Protein AF-A0AAV9R741-F1 (afdb_monomer_lite)

pLDDT: mean 71.36, std 27.24, range [26.02, 98.38]

InterPro domains:
  IPR001039 MHC class I alpha chain, alpha1 alpha2 domains [PR01638] (158-187)
  IPR001039 MHC class I alpha chain, alpha1 alpha2 domains [PR01638] (189-205)
  IPR001039 MHC class I alpha chain, alpha1 alpha2 domains [PR01638] (210-227)
  IPR001039 MHC class I alpha chain, alpha1 alpha2 domains [PR01638] (256-274)
  IPR011161 MHC class I-like antigen recognition-like [PF00129] (103-278)
  IPR011162 MHC classes I/II-like antigen recognition protein [SSF54452] (104-280)
  IPR037055 MHC class I-like antigen recognition-like superfamily [G3DSA:3.30.500.10] (101-280)
  IPR050208 Antigen-presenting and immune regulatory MHC class I-related [PTHR16675] (96-281)

Sequence (286 aa):
MPPELPLPEDDRCYMLTAHQEELKEAGQSALQCLSVLPMWLTLKARYIVDHFLDRSKTHSVILAARLGATLNQAAEPTSLPPGSEYSLPELDSSPPPSDDPVTHSLKYFYTGSSQVPNFPEFVAVGLVDDVQIFYYDSNIQKYEPKQNWMRKNTNEQILEGRSGMCLGNQQNFKADVEMAKKCFNQTGGVHIVQEMRGCEWDEETGEVTGYRQYGYDGEDWLTWDTGTNTWIPAKQQAEITIDIWNNNKAKLVSDKNYLNHLCPVLLKNYVSNGRSSLLRTGIVTS

Structure (mmCIF, N/CA/C/O backbone):
data_AF-A0AAV9R741-F1
#
_entry.id   AF-A0AAV9R741-F1
#
loop_
_atom_site.group_PDB
_atom_site.id
_atom_site.type_symbol
_atom_site.label_atom_id
_atom_site.label_alt_id
_atom_site.label_comp_id
_atom_site.label_asym_id
_atom_site.label_entity_id
_atom_site.label_seq_id
_atom_site.pdbx_PDB_ins_code
_atom_site.Cartn_x
_atom_site.Cartn_y
_atom_site.Cartn_z
_atom_site.occupancy
_atom_site.B_iso_or_equiv
_atom_site.auth_seq_id
_atom_site.auth_comp_id
_atom_site.auth_asym_id
_atom_site.auth_atom_id
_atom_site.pdbx_PDB_model_num
ATOM 1 N N . MET A 1 1 ? 25.030 4.581 -18.501 1.00 26.02 1 MET A N 1
ATOM 2 C CA . MET A 1 1 ? 24.701 4.038 -17.168 1.00 26.02 1 MET A CA 1
ATOM 3 C C . MET A 1 1 ? 23.286 4.487 -16.871 1.00 26.02 1 MET A C 1
ATOM 5 O O . MET A 1 1 ? 23.072 5.693 -16.950 1.00 26.02 1 MET A O 1
ATOM 9 N N . PRO A 1 2 ? 22.312 3.586 -16.660 1.00 32.50 2 PRO A N 1
ATOM 10 C CA . PRO A 1 2 ? 21.022 4.034 -16.155 1.00 32.50 2 PRO A CA 1
ATOM 11 C C . PRO A 1 2 ? 21.268 4.729 -14.806 1.00 32.50 2 PRO A C 1
ATOM 13 O O . PRO A 1 2 ? 22.142 4.268 -14.064 1.00 32.50 2 PRO A O 1
ATOM 16 N N . PRO A 1 3 ? 20.593 5.853 -14.517 1.00 30.16 3 PRO A N 1
ATOM 17 C CA . PRO A 1 3 ? 20.714 6.494 -13.216 1.00 30.16 3 PRO A CA 1
ATOM 18 C C . PRO A 1 3 ? 20.390 5.452 -12.145 1.00 30.16 3 PRO A C 1
ATOM 20 O O . PRO A 1 3 ? 19.414 4.710 -12.291 1.00 30.16 3 PRO A O 1
ATOM 23 N N . GLU A 1 4 ? 21.237 5.358 -11.116 1.00 34.06 4 GLU A N 1
ATOM 24 C CA . GLU A 1 4 ? 20.911 4.607 -9.907 1.00 34.06 4 GLU A CA 1
ATOM 25 C C . GLU A 1 4 ? 19.500 5.013 -9.501 1.00 34.06 4 GLU A C 1
ATOM 27 O O . GLU A 1 4 ? 19.220 6.196 -9.306 1.00 34.06 4 GLU A O 1
ATOM 32 N N . LEU A 1 5 ? 18.593 4.037 -9.479 1.00 42.53 5 LEU A N 1
ATOM 33 C CA . LEU A 1 5 ? 17.256 4.233 -8.953 1.00 42.53 5 LEU A CA 1
ATOM 34 C C . LEU A 1 5 ? 17.434 4.820 -7.554 1.00 42.53 5 LEU A C 1
ATOM 36 O O . LEU A 1 5 ? 17.990 4.112 -6.705 1.00 42.53 5 LEU A O 1
ATOM 40 N N . PRO A 1 6 ? 17.009 6.070 -7.292 1.00 31.34 6 PRO A N 1
ATOM 41 C CA . PRO A 1 6 ? 16.967 6.530 -5.925 1.00 31.34 6 PRO A CA 1
ATOM 42 C C . PRO A 1 6 ? 16.105 5.509 -5.187 1.00 31.34 6 PRO A C 1
ATOM 44 O O . PRO A 1 6 ? 14.973 5.214 -5.587 1.00 31.34 6 PRO A O 1
ATOM 47 N N . LEU A 1 7 ? 16.681 4.896 -4.148 1.00 36.16 7 LEU A N 1
ATOM 48 C CA . LEU A 1 7 ? 15.885 4.284 -3.094 1.00 36.16 7 LEU A CA 1
ATOM 49 C C . LEU A 1 7 ? 14.738 5.259 -2.818 1.00 36.16 7 LEU A C 1
ATOM 51 O O . LEU A 1 7 ? 15.041 6.447 -2.698 1.00 36.16 7 LEU A O 1
ATOM 55 N N . PRO A 1 8 ? 13.466 4.827 -2.763 1.00 38.25 8 PRO A N 1
ATOM 56 C CA . PRO A 1 8 ? 12.414 5.701 -2.278 1.00 38.25 8 PRO A CA 1
ATOM 57 C C . PRO A 1 8 ? 12.887 6.276 -0.942 1.00 38.25 8 PRO A C 1
ATOM 59 O O . PRO A 1 8 ? 12.954 5.571 0.062 1.00 38.25 8 PRO A O 1
ATOM 62 N N . GLU A 1 9 ? 13.309 7.539 -0.943 1.00 32.84 9 GLU A N 1
ATOM 63 C CA . GLU A 1 9 ? 13.744 8.227 0.272 1.00 32.84 9 GLU A CA 1
ATOM 64 C C . GLU A 1 9 ? 12.552 8.483 1.204 1.00 32.84 9 GLU A C 1
ATOM 66 O O . GLU A 1 9 ? 12.738 8.909 2.339 1.00 32.84 9 GLU A O 1
ATOM 71 N N . ASP A 1 10 ? 11.345 8.140 0.750 1.00 35.69 10 ASP A N 1
ATOM 72 C CA . ASP A 1 10 ? 10.061 8.417 1.384 1.00 35.69 10 ASP A CA 1
ATOM 73 C C . ASP A 1 10 ? 9.728 7.517 2.587 1.00 35.69 10 ASP A C 1
ATOM 75 O O . ASP A 1 10 ? 8.893 7.881 3.409 1.00 35.69 10 ASP A O 1
ATOM 79 N N . ASP A 1 11 ? 10.429 6.395 2.778 1.00 35.09 11 ASP A N 1
ATOM 80 C CA . ASP A 1 11 ? 10.233 5.546 3.967 1.00 35.09 11 ASP A CA 1
ATOM 81 C C . ASP A 1 11 ? 11.305 5.786 5.048 1.00 35.09 11 ASP A C 1
ATOM 83 O O . ASP A 1 11 ? 11.133 5.389 6.204 1.00 35.09 11 ASP A O 1
ATOM 87 N N . ARG A 1 12 ? 12.399 6.506 4.731 1.00 32.44 12 ARG A N 1
ATOM 88 C CA . ARG A 1 12 ? 13.394 6.921 5.743 1.00 32.44 12 ARG A CA 1
ATOM 89 C C . ARG A 1 12 ? 12.859 7.994 6.695 1.00 32.44 12 ARG A C 1
ATOM 91 O O . ARG A 1 12 ? 13.478 8.232 7.729 1.00 32.44 12 ARG A O 1
ATOM 98 N N . CYS A 1 13 ? 11.703 8.589 6.402 1.00 29.61 13 CYS A N 1
ATOM 99 C CA . CYS A 1 13 ? 11.099 9.623 7.240 1.00 29.61 13 CYS A CA 1
ATOM 1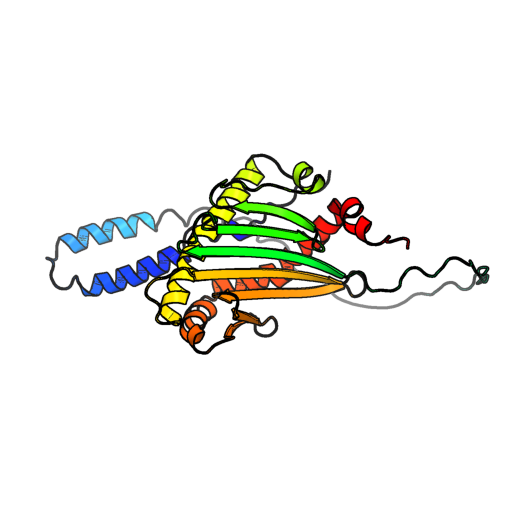00 C C . CYS A 1 13 ? 10.018 9.154 8.228 1.00 29.61 13 CYS A C 1
ATOM 102 O O . CYS A 1 13 ? 9.549 9.994 8.990 1.00 29.61 13 CYS A O 1
ATOM 104 N N . TYR A 1 14 ? 9.651 7.866 8.312 1.00 34.88 14 TYR A N 1
ATOM 105 C CA . TYR A 1 14 ? 8.557 7.445 9.217 1.00 34.88 14 TYR A CA 1
ATOM 106 C C . TYR A 1 14 ? 8.896 6.365 10.244 1.00 34.88 14 TYR A C 1
ATOM 108 O O . TYR A 1 14 ? 8.022 5.882 10.959 1.00 34.88 14 TYR A O 1
ATOM 116 N N . MET A 1 15 ? 10.180 6.084 10.435 1.00 30.34 15 MET A N 1
ATOM 117 C CA . MET A 1 15 ? 10.658 5.360 11.609 1.00 30.34 15 MET A CA 1
ATOM 118 C C . MET A 1 15 ? 11.057 6.383 12.677 1.00 30.34 15 MET A C 1
ATOM 120 O O . MET A 1 15 ? 12.239 6.688 12.765 1.00 30.34 15 MET A O 1
ATOM 124 N N . LEU A 1 16 ? 10.092 6.967 13.415 1.00 28.66 16 LEU A N 1
ATOM 125 C CA . LEU A 1 16 ? 10.208 7.332 14.851 1.00 28.66 16 LEU A CA 1
ATOM 126 C C . LEU A 1 16 ? 9.250 8.413 15.386 1.00 28.66 16 LEU A C 1
ATOM 128 O O . LEU A 1 16 ? 9.174 8.499 16.598 1.00 28.66 16 LEU A O 1
ATOM 132 N N . THR A 1 17 ? 8.496 9.215 14.627 1.00 35.81 17 THR A N 1
ATOM 133 C CA . THR A 1 17 ? 7.818 10.381 15.259 1.00 35.81 17 THR A CA 1
ATOM 134 C C . THR A 1 17 ? 6.321 10.247 15.528 1.00 35.81 17 THR A C 1
ATOM 136 O O . THR A 1 17 ? 5.922 10.595 16.628 1.00 35.81 17 THR A O 1
ATOM 139 N N . ALA A 1 18 ? 5.489 9.680 14.649 1.00 32.69 18 ALA A N 1
ATOM 140 C CA . ALA A 1 18 ? 4.036 9.668 14.905 1.00 32.69 18 ALA A CA 1
ATOM 141 C C . ALA A 1 18 ? 3.634 8.729 16.065 1.00 32.69 18 ALA A C 1
ATOM 143 O O . ALA A 1 18 ? 2.904 9.127 16.967 1.00 32.69 18 ALA A O 1
ATOM 144 N N . HIS A 1 19 ? 4.209 7.523 16.123 1.00 35.41 19 HIS A N 1
ATOM 145 C CA . HIS A 1 19 ? 3.942 6.591 17.226 1.00 35.41 19 HIS A CA 1
ATOM 146 C C . HIS A 1 19 ? 4.687 6.969 18.525 1.00 35.41 19 HIS A C 1
ATOM 148 O O . HIS A 1 19 ? 4.273 6.585 19.615 1.00 35.41 19 HIS A O 1
ATOM 154 N N . GLN A 1 20 ? 5.770 7.762 18.448 1.00 30.61 20 GLN A N 1
ATOM 155 C CA . GLN A 1 20 ? 6.409 8.336 19.645 1.00 30.61 20 GLN A CA 1
ATOM 156 C C . GLN A 1 20 ? 5.738 9.630 20.129 1.00 30.61 20 GLN A C 1
ATOM 158 O O . GLN A 1 20 ? 5.840 9.941 21.315 1.00 30.61 20 GLN A O 1
ATOM 163 N N . GLU A 1 21 ? 5.058 10.383 19.262 1.00 34.59 21 GLU A N 1
ATOM 164 C CA . GLU A 1 21 ? 4.269 11.558 19.646 1.00 34.59 21 GLU A CA 1
ATOM 165 C C . GLU A 1 21 ? 2.982 11.150 20.369 1.00 34.59 21 GLU A C 1
ATOM 167 O O . GLU A 1 21 ? 2.684 11.722 21.415 1.00 34.59 21 GLU A O 1
ATOM 172 N N . GLU A 1 22 ? 2.328 10.065 19.951 1.00 36.22 22 GLU A N 1
ATOM 173 C CA . GLU A 1 22 ? 1.219 9.458 20.706 1.00 36.22 22 GLU A CA 1
ATOM 174 C C . GLU A 1 22 ? 1.676 8.915 22.076 1.00 36.22 22 GLU A C 1
ATOM 176 O O . GLU A 1 22 ? 0.958 9.025 23.070 1.00 36.22 22 GLU A O 1
ATOM 181 N N . LEU A 1 23 ? 2.916 8.417 22.188 1.00 35.31 23 LEU A N 1
ATOM 182 C CA . LEU A 1 23 ? 3.519 8.063 23.482 1.00 35.31 23 LEU A CA 1
ATOM 183 C C . LEU A 1 23 ? 3.923 9.297 24.319 1.00 35.31 23 LEU A C 1
ATOM 185 O O . LEU A 1 23 ? 3.953 9.212 25.548 1.00 35.31 23 LEU A O 1
ATOM 189 N N . LYS A 1 24 ? 4.198 10.456 23.699 1.00 33.62 24 LYS A N 1
ATOM 190 C CA . LYS A 1 24 ? 4.410 11.744 24.392 1.00 33.62 24 LYS A CA 1
ATOM 191 C C . LYS A 1 24 ? 3.106 12.333 24.922 1.00 33.62 24 LYS A C 1
ATOM 193 O O . LYS A 1 24 ? 3.114 12.855 26.035 1.00 33.62 24 LYS A O 1
ATOM 198 N N . GLU A 1 25 ? 2.008 12.224 24.180 1.00 37.72 25 GLU A N 1
ATOM 199 C CA . GLU A 1 25 ? 0.674 12.618 24.653 1.00 37.72 25 GLU A CA 1
ATOM 200 C C . GLU A 1 25 ? 0.176 11.664 25.749 1.00 37.72 25 GLU A C 1
ATOM 202 O O . GLU A 1 25 ? -0.284 12.118 26.798 1.00 37.72 25 GLU A O 1
ATOM 207 N N . ALA A 1 26 ? 0.425 10.355 25.613 1.00 32.53 26 ALA A N 1
ATOM 208 C CA . ALA A 1 26 ? 0.233 9.395 26.704 1.00 32.53 26 ALA A CA 1
ATOM 209 C C . ALA A 1 26 ? 1.123 9.714 27.930 1.00 32.53 26 ALA A C 1
ATOM 211 O O . ALA A 1 26 ? 0.712 9.524 29.078 1.00 32.53 26 ALA A O 1
ATOM 212 N N . GLY A 1 27 ? 2.319 10.274 27.712 1.00 33.41 27 GLY A N 1
ATOM 213 C CA . GLY A 1 27 ? 3.194 10.824 28.752 1.00 33.41 27 GLY A CA 1
ATOM 214 C C . GLY A 1 27 ? 2.681 12.125 29.391 1.00 33.41 27 GLY A C 1
ATOM 215 O O . GLY A 1 27 ? 2.920 12.359 30.576 1.00 33.41 27 GLY A O 1
ATOM 216 N N . GLN A 1 28 ? 1.928 12.955 28.665 1.00 37.50 28 GLN A N 1
ATOM 217 C CA . GLN A 1 28 ? 1.254 14.141 29.212 1.00 37.50 28 GLN A CA 1
ATOM 218 C C . GLN A 1 28 ? 0.044 13.764 30.071 1.00 37.50 28 GLN A C 1
ATOM 220 O O . GLN A 1 28 ? -0.175 14.388 31.112 1.00 37.50 28 GLN A O 1
ATOM 225 N N . SER A 1 29 ? -0.664 12.686 29.729 1.00 32.31 29 SER A N 1
ATOM 226 C CA . SER A 1 29 ? -1.651 12.071 30.624 1.00 32.31 29 SER A CA 1
ATOM 227 C C . SER A 1 29 ? -1.000 11.458 31.875 1.00 32.31 29 SER A C 1
ATOM 229 O O . SER A 1 29 ? -1.567 11.551 32.961 1.00 32.31 29 SER A O 1
ATOM 231 N N . ALA A 1 30 ? 0.230 10.934 31.785 1.00 32.69 30 ALA A N 1
ATOM 232 C CA . ALA A 1 30 ? 0.996 10.505 32.962 1.00 32.69 30 ALA A CA 1
ATOM 233 C C . ALA A 1 30 ? 1.478 11.683 33.843 1.00 32.69 30 ALA A C 1
ATOM 235 O O . ALA A 1 30 ? 1.643 11.519 35.055 1.00 32.69 30 ALA A O 1
ATOM 236 N N . LEU A 1 31 ? 1.638 12.894 33.286 1.00 35.72 31 LEU A N 1
ATOM 237 C CA . LEU A 1 31 ? 1.951 14.108 34.057 1.00 35.72 31 LEU A CA 1
ATOM 238 C C . LEU A 1 31 ? 0.785 14.591 34.933 1.00 35.72 31 LEU A C 1
ATOM 240 O O . LEU A 1 31 ? 1.028 15.230 35.957 1.00 35.72 31 LEU A O 1
ATOM 244 N N . GLN A 1 32 ? -0.463 14.249 34.602 1.00 36.22 32 GLN A N 1
ATOM 245 C CA . GLN A 1 32 ? -1.609 14.514 35.483 1.00 36.22 32 GLN A CA 1
ATOM 246 C C . GLN A 1 32 ? -1.626 13.624 36.740 1.00 36.22 32 GLN A C 1
ATOM 248 O O . GLN A 1 32 ? -2.323 13.950 37.700 1.00 36.22 32 GLN A O 1
ATOM 253 N N . CYS A 1 33 ? -0.795 12.575 36.802 1.00 33.62 33 CYS A N 1
ATOM 254 C CA . CYS A 1 33 ? -0.598 11.747 37.997 1.00 33.62 33 CYS A CA 1
ATOM 255 C C . CYS A 1 33 ? 0.605 12.163 38.869 1.00 33.62 33 CYS A C 1
ATOM 257 O O . CYS A 1 33 ? 0.844 11.547 39.907 1.00 33.62 33 CYS A O 1
ATOM 259 N N . LEU A 1 34 ? 1.355 13.213 38.508 1.00 35.75 34 LEU A N 1
ATOM 260 C CA . LEU A 1 34 ? 2.527 13.681 39.269 1.00 35.75 34 LEU A CA 1
ATOM 261 C C . LEU A 1 34 ? 2.224 14.777 40.306 1.00 35.75 34 LEU A C 1
ATOM 263 O O . LEU A 1 34 ? 3.147 15.346 40.887 1.00 35.75 34 LEU A O 1
ATOM 267 N N . SER A 1 35 ? 0.955 15.028 40.630 1.00 36.47 35 SER A N 1
ATOM 268 C CA . SER A 1 35 ? 0.543 15.983 41.673 1.00 36.47 35 SER A CA 1
ATOM 269 C C . SER A 1 35 ? 0.874 15.547 43.114 1.00 36.47 35 SER A C 1
ATOM 271 O O . SER A 1 35 ? 0.413 16.181 44.062 1.00 36.47 35 SER A O 1
ATOM 273 N N . VAL A 1 36 ? 1.681 14.493 43.307 1.00 42.97 36 VAL A N 1
ATOM 274 C CA . VAL A 1 36 ? 1.901 13.867 44.624 1.00 42.97 36 VAL A CA 1
ATOM 275 C C . VAL A 1 36 ? 3.367 13.549 44.971 1.00 42.97 36 VAL A C 1
ATOM 277 O O . VAL A 1 36 ? 3.608 12.899 45.986 1.00 42.97 36 VAL A O 1
ATOM 280 N N . LEU A 1 37 ? 4.369 14.007 44.201 1.00 34.22 37 LEU A N 1
ATOM 281 C CA . LEU A 1 37 ? 5.792 13.752 44.514 1.00 34.22 37 LEU A CA 1
ATOM 282 C C . LEU A 1 37 ? 6.592 15.013 44.927 1.00 34.22 37 LEU A C 1
ATOM 284 O O . LEU A 1 37 ? 6.325 16.102 44.420 1.00 34.22 37 LEU A O 1
ATOM 288 N N . PRO A 1 38 ? 7.600 14.897 45.827 1.00 42.72 38 PRO A N 1
ATOM 289 C CA . PRO A 1 38 ? 8.324 16.048 46.384 1.00 42.72 38 PRO A CA 1
ATOM 290 C C . PRO A 1 38 ? 9.243 16.785 45.384 1.00 42.72 38 PRO A C 1
ATOM 292 O O . PRO A 1 38 ? 9.952 16.168 44.589 1.00 42.72 38 PRO A O 1
ATOM 295 N N . MET A 1 39 ? 9.319 18.116 45.534 1.00 39.69 39 MET A N 1
ATOM 296 C CA . MET A 1 39 ? 9.938 19.145 44.661 1.00 39.69 39 MET A CA 1
ATOM 297 C C . MET A 1 39 ? 11.392 18.935 44.173 1.00 39.69 39 MET A C 1
ATOM 299 O O . MET A 1 39 ? 11.860 19.672 43.304 1.00 39.69 39 MET A O 1
ATOM 303 N N . TRP A 1 40 ? 12.137 17.971 44.713 1.00 34.78 40 TRP A N 1
ATOM 304 C CA . TRP A 1 40 ? 13.553 17.763 44.381 1.00 34.78 40 TRP A CA 1
ATOM 305 C C . TRP A 1 40 ? 13.775 16.737 43.256 1.00 34.78 40 TRP A C 1
ATOM 307 O O . TRP A 1 40 ? 14.794 16.806 42.569 1.00 34.78 40 TRP A O 1
ATOM 317 N N . LEU A 1 41 ? 12.808 15.849 42.981 1.00 35.47 41 LEU A N 1
ATOM 318 C CA . LEU A 1 41 ? 12.861 14.942 41.821 1.00 35.47 41 LEU A CA 1
ATOM 319 C C . LEU A 1 41 ? 12.545 15.657 40.492 1.00 35.47 41 LEU A C 1
ATOM 321 O O . LEU A 1 41 ? 13.091 15.298 39.450 1.00 35.47 41 LEU A O 1
ATOM 325 N N . THR A 1 42 ? 11.757 16.733 40.526 1.00 42.47 42 THR A N 1
ATOM 326 C CA . THR A 1 42 ? 11.392 17.548 39.352 1.00 42.47 42 THR A CA 1
ATOM 327 C C . THR A 1 42 ? 12.562 18.332 38.746 1.00 42.47 42 THR A C 1
ATOM 329 O O . THR A 1 42 ? 12.568 18.606 37.547 1.00 42.47 42 THR A O 1
ATOM 332 N N . LEU A 1 43 ? 13.590 18.660 39.535 1.00 39.47 43 LEU A N 1
ATOM 333 C CA . LEU A 1 43 ? 14.758 19.418 39.061 1.00 39.47 43 LEU A CA 1
ATOM 334 C C . LEU A 1 43 ? 15.762 18.552 38.285 1.00 39.47 43 LEU A C 1
ATOM 336 O O . LEU A 1 43 ? 16.387 19.034 37.343 1.00 39.47 43 LEU A O 1
ATOM 340 N N . LYS A 1 44 ? 15.874 17.260 38.619 1.00 38.47 44 LYS A N 1
ATOM 341 C CA . LYS A 1 44 ? 16.782 16.330 37.927 1.00 38.47 44 LYS A CA 1
ATOM 342 C C . LYS A 1 44 ? 16.255 15.905 36.551 1.00 38.47 44 LYS A C 1
ATOM 344 O O . LYS A 1 44 ? 17.048 15.680 35.644 1.00 38.47 44 LYS A O 1
ATOM 349 N N . ALA A 1 45 ? 14.932 15.857 36.384 1.00 35.94 45 ALA A N 1
ATOM 350 C CA . ALA A 1 45 ? 14.291 15.549 35.106 1.00 35.94 45 ALA A CA 1
ATOM 351 C C . ALA A 1 45 ? 14.392 16.709 34.093 1.00 35.94 45 ALA A C 1
ATOM 353 O O . ALA A 1 45 ? 14.616 16.462 32.912 1.00 35.94 45 ALA A O 1
ATOM 354 N N . ARG A 1 46 ? 14.308 17.972 34.544 1.00 41.06 46 ARG A N 1
ATOM 355 C CA . ARG A 1 46 ? 14.458 19.155 33.670 1.00 41.06 46 ARG A CA 1
ATOM 356 C C . ARG A 1 46 ? 15.860 19.293 33.068 1.00 41.06 46 ARG A C 1
ATOM 358 O O . ARG A 1 46 ? 15.985 19.544 31.877 1.00 41.06 46 ARG A O 1
ATOM 365 N N . TYR A 1 47 ? 16.906 19.043 33.857 1.00 35.75 47 TYR A N 1
ATOM 366 C CA . TYR A 1 47 ? 18.298 19.181 33.407 1.00 35.75 47 TYR A CA 1
ATOM 367 C C . TYR A 1 47 ? 18.682 18.218 32.263 1.00 35.75 47 TYR A C 1
ATOM 369 O O . TYR A 1 47 ? 19.514 18.551 31.423 1.00 35.75 47 TYR A O 1
ATOM 377 N N . ILE A 1 48 ? 18.064 17.033 32.201 1.00 37.69 48 ILE A N 1
ATOM 378 C CA . ILE A 1 48 ? 18.360 16.017 31.175 1.00 37.69 48 ILE A CA 1
ATOM 379 C C . ILE A 1 48 ? 17.677 16.348 29.836 1.00 37.69 48 ILE A C 1
ATOM 381 O O . ILE A 1 48 ? 18.238 16.067 28.779 1.00 37.69 48 ILE A O 1
ATOM 385 N N . VA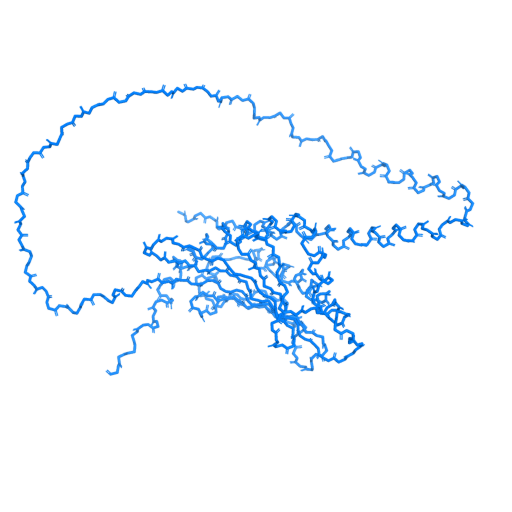L A 1 49 ? 16.499 16.980 29.871 1.00 40.91 49 VAL A N 1
ATOM 386 C CA . VAL A 1 49 ? 15.739 17.356 28.666 1.00 40.91 49 VAL A CA 1
ATOM 387 C C . VAL A 1 49 ? 16.379 18.552 27.952 1.00 40.91 49 VAL A C 1
ATOM 389 O O . VAL A 1 49 ? 16.510 18.531 26.728 1.00 40.91 49 VAL A O 1
ATOM 392 N N . ASP A 1 50 ? 16.860 19.548 28.701 1.00 39.25 50 ASP A N 1
ATOM 393 C CA . ASP A 1 50 ? 17.457 20.758 28.119 1.00 39.25 50 ASP A CA 1
ATOM 394 C C . ASP A 1 50 ? 18.819 20.487 27.451 1.00 39.25 50 ASP A C 1
ATOM 396 O O . ASP A 1 50 ? 19.144 21.088 26.428 1.00 39.25 50 ASP A O 1
ATOM 400 N N . HIS A 1 51 ? 19.602 19.523 27.954 1.00 32.88 51 HIS A N 1
ATOM 401 C CA . HIS A 1 51 ? 20.936 19.233 27.411 1.00 32.88 51 HIS A CA 1
ATOM 402 C C . HIS A 1 51 ? 20.910 18.468 26.068 1.00 32.88 51 HIS A C 1
ATOM 404 O O . HIS A 1 51 ? 21.909 18.458 25.343 1.00 32.88 51 HIS A O 1
ATOM 410 N N . PHE A 1 52 ? 19.777 17.852 25.707 1.00 30.73 52 PHE A N 1
ATOM 411 C CA . PHE A 1 52 ? 19.615 17.102 24.454 1.00 30.73 52 PHE A CA 1
ATOM 412 C C . PHE A 1 52 ? 19.161 17.977 23.269 1.00 30.73 52 PHE A C 1
ATOM 414 O O . PHE A 1 52 ? 19.372 17.600 22.118 1.00 30.73 52 PHE A O 1
ATOM 421 N N . LEU A 1 53 ? 18.583 19.157 23.526 1.00 35.84 53 LEU A N 1
ATOM 422 C CA . LEU A 1 53 ? 18.010 20.035 22.493 1.00 35.84 53 LEU A CA 1
ATOM 423 C C . LEU A 1 53 ? 19.016 21.011 21.848 1.00 35.84 53 LEU A C 1
ATOM 425 O O . LEU A 1 53 ? 18.727 21.561 20.788 1.00 35.84 53 LEU A O 1
ATOM 429 N N . ASP A 1 54 ? 20.205 21.194 22.431 1.00 36.69 54 ASP A N 1
ATOM 430 C CA . ASP A 1 54 ? 21.196 22.191 21.979 1.00 36.69 54 ASP A CA 1
ATOM 431 C C . ASP A 1 54 ? 22.185 21.663 20.910 1.00 36.69 54 ASP A C 1
ATOM 433 O O . ASP A 1 54 ? 22.861 22.425 20.224 1.00 36.69 54 ASP A O 1
ATOM 437 N N . ARG A 1 55 ? 22.259 20.341 20.687 1.00 34.72 55 ARG A N 1
ATOM 438 C CA . ARG A 1 55 ? 23.238 19.740 19.753 1.00 34.72 55 ARG A CA 1
ATOM 439 C C . ARG A 1 55 ? 22.797 19.620 18.286 1.00 34.72 55 ARG A C 1
ATOM 441 O O . ARG A 1 55 ? 23.605 19.166 17.481 1.00 34.72 55 ARG A O 1
ATOM 448 N N . SER A 1 56 ? 21.574 20.014 17.903 1.00 37.16 56 SER A N 1
ATOM 449 C CA . SER A 1 56 ? 21.068 19.802 16.526 1.00 37.16 56 SER A CA 1
ATOM 450 C C . SER A 1 56 ? 21.046 21.035 15.606 1.00 37.16 56 SER A C 1
ATOM 452 O O . SER A 1 56 ? 20.641 20.907 14.453 1.00 37.16 56 SER A O 1
ATOM 454 N N . LYS A 1 57 ? 21.483 22.224 16.054 1.00 41.19 57 LYS A N 1
ATOM 455 C CA . LYS A 1 57 ? 21.269 23.486 15.303 1.00 41.19 57 LYS A CA 1
ATOM 456 C C . LYS A 1 57 ? 22.496 24.170 14.690 1.00 41.19 57 LYS A C 1
ATOM 458 O O . LYS A 1 57 ? 22.364 25.260 14.140 1.00 41.19 57 LYS A O 1
ATOM 463 N N . THR A 1 58 ? 23.663 23.543 14.665 1.00 38.09 58 THR A N 1
ATOM 464 C CA . THR A 1 58 ? 24.859 24.129 14.034 1.00 38.09 58 THR A CA 1
ATOM 465 C C . THR A 1 58 ? 25.475 23.150 13.046 1.00 38.09 58 THR A C 1
ATOM 467 O O . THR A 1 58 ? 26.285 22.323 13.441 1.00 38.09 58 THR A O 1
ATOM 470 N N . HIS A 1 59 ? 25.034 23.223 11.782 1.00 31.05 59 HIS A N 1
ATOM 471 C CA . HIS A 1 59 ? 25.815 23.100 10.532 1.00 31.05 59 HIS A CA 1
ATOM 472 C C . HIS A 1 59 ? 24.859 22.920 9.337 1.00 31.05 59 HIS A C 1
ATOM 474 O O . HIS A 1 59 ? 24.509 21.798 8.989 1.00 31.05 59 HIS A O 1
ATOM 480 N N . SER A 1 60 ? 24.428 24.031 8.726 1.00 35.00 60 SER A N 1
ATOM 481 C CA . SER A 1 60 ? 24.163 24.192 7.274 1.00 35.00 60 SER A CA 1
ATOM 482 C C . SER A 1 60 ? 23.274 25.410 7.021 1.00 35.00 60 SER A C 1
ATOM 484 O O . SER A 1 60 ? 22.149 25.315 6.548 1.00 35.00 60 SER A O 1
ATOM 486 N N . VAL A 1 61 ? 23.799 26.589 7.344 1.00 34.69 61 VAL A N 1
ATOM 487 C CA . VAL A 1 61 ? 23.319 27.860 6.796 1.00 34.69 61 VAL A CA 1
ATOM 488 C C . VAL A 1 61 ? 24.574 28.643 6.442 1.00 34.69 61 VAL A C 1
ATOM 490 O O . VAL A 1 61 ? 25.113 29.319 7.301 1.00 34.69 61 VAL A O 1
ATOM 493 N N . ILE A 1 62 ? 25.106 28.404 5.240 1.00 35.31 62 ILE A N 1
ATOM 494 C CA . ILE A 1 62 ? 26.004 29.229 4.401 1.00 35.31 62 ILE A CA 1
ATOM 495 C C . ILE A 1 62 ? 26.358 28.305 3.224 1.00 35.31 62 ILE A C 1
ATOM 497 O O . ILE A 1 62 ? 27.327 27.567 3.322 1.00 35.31 62 ILE A O 1
ATOM 501 N N . LEU A 1 63 ? 25.512 28.255 2.183 1.00 29.84 63 LEU A N 1
ATOM 502 C CA . LEU A 1 63 ? 25.883 28.122 0.756 1.00 29.84 63 LEU A CA 1
ATOM 503 C C . LEU A 1 63 ? 24.626 27.967 -0.137 1.00 29.84 63 LEU A C 1
ATOM 505 O O . LEU A 1 63 ? 24.389 26.902 -0.683 1.00 29.84 63 LEU A O 1
ATOM 509 N N . ALA A 1 64 ? 23.800 29.007 -0.285 1.00 29.83 64 ALA A N 1
ATOM 510 C CA . ALA A 1 64 ? 22.901 29.166 -1.448 1.00 29.83 64 ALA A CA 1
ATOM 511 C C . ALA A 1 64 ? 22.191 30.528 -1.391 1.00 29.83 64 ALA A C 1
ATOM 513 O O . ALA A 1 64 ? 20.972 30.632 -1.326 1.00 29.83 64 ALA A O 1
ATOM 514 N N . ALA A 1 65 ? 22.974 31.601 -1.387 1.00 33.06 65 ALA A N 1
ATOM 515 C CA . ALA A 1 65 ? 22.479 32.935 -1.694 1.00 33.06 65 ALA A CA 1
ATOM 516 C C . ALA A 1 65 ? 23.407 33.526 -2.752 1.00 33.06 65 ALA A C 1
ATOM 518 O O . ALA A 1 65 ? 24.403 34.159 -2.408 1.00 33.06 65 ALA A O 1
ATOM 519 N N . ARG A 1 66 ? 23.126 33.243 -4.030 1.00 30.19 66 ARG A N 1
ATOM 520 C CA . ARG A 1 66 ? 23.543 34.047 -5.191 1.00 30.19 66 ARG A CA 1
ATOM 521 C C . ARG A 1 66 ? 22.915 33.496 -6.475 1.00 30.19 66 ARG A C 1
ATOM 523 O O . ARG A 1 66 ? 23.084 32.323 -6.776 1.00 30.19 66 ARG A O 1
ATOM 530 N N . LEU A 1 67 ? 22.304 34.424 -7.219 1.00 27.42 67 LEU A N 1
ATOM 531 C CA . LEU A 1 67 ? 21.816 34.370 -8.607 1.00 27.42 67 LEU A CA 1
ATOM 532 C C . LEU A 1 67 ? 20.349 33.960 -8.808 1.00 27.42 67 LEU A C 1
ATOM 534 O O . LEU A 1 67 ? 20.023 32.840 -9.179 1.00 27.42 67 LEU A O 1
ATOM 538 N N . GLY A 1 68 ? 19.476 34.956 -8.649 1.00 27.58 68 GLY A N 1
ATOM 539 C CA . GLY A 1 68 ? 18.162 35.033 -9.279 1.00 27.58 68 GLY A CA 1
ATOM 540 C C . GLY A 1 68 ? 17.905 36.469 -9.755 1.00 27.58 68 GLY A C 1
ATOM 541 O O . GLY A 1 68 ? 18.380 37.405 -9.111 1.00 27.58 68 GLY A O 1
ATOM 542 N N . ALA A 1 69 ? 17.123 36.589 -10.836 1.00 29.02 69 ALA A N 1
ATOM 543 C CA . ALA A 1 69 ? 16.673 37.793 -11.562 1.00 29.02 69 ALA A CA 1
ATOM 544 C C . ALA A 1 69 ? 17.633 38.268 -12.677 1.00 29.02 69 ALA A C 1
ATOM 546 O O . ALA A 1 69 ? 18.830 38.393 -12.456 1.00 29.02 69 ALA A O 1
ATOM 547 N N . THR A 1 70 ? 17.208 38.550 -13.911 1.00 29.83 70 THR A N 1
ATOM 548 C CA . THR A 1 70 ? 15.880 38.645 -14.556 1.00 29.83 70 THR A CA 1
ATOM 549 C C . THR A 1 70 ? 16.137 38.745 -16.068 1.00 29.83 70 THR A C 1
ATOM 551 O O . THR A 1 70 ? 17.210 39.204 -16.449 1.00 29.83 70 THR A O 1
ATOM 554 N N . LEU A 1 71 ? 15.163 38.411 -16.922 1.00 27.58 71 LEU A N 1
ATOM 555 C CA . LEU A 1 71 ? 14.655 39.304 -17.981 1.00 27.58 71 LEU A CA 1
ATOM 556 C C . LEU A 1 71 ? 13.567 38.604 -18.804 1.00 27.58 71 LEU A C 1
ATOM 558 O O . LEU A 1 71 ? 13.671 37.434 -19.154 1.00 27.58 71 LEU A O 1
ATOM 562 N N . ASN A 1 72 ? 12.517 39.366 -19.085 1.00 28.16 72 ASN A N 1
ATOM 563 C CA . ASN A 1 72 ? 11.346 39.004 -19.865 1.00 28.16 72 ASN A CA 1
ATOM 564 C C . ASN A 1 72 ? 11.205 40.094 -20.939 1.00 28.16 72 ASN A C 1
ATOM 566 O O . ASN A 1 72 ? 11.266 41.265 -20.564 1.00 28.16 72 ASN A O 1
ATOM 570 N N . GLN A 1 73 ? 11.026 39.722 -22.213 1.00 29.98 73 GLN A N 1
ATOM 571 C CA . GLN A 1 73 ? 10.025 40.262 -23.159 1.00 29.98 73 GLN A CA 1
ATOM 572 C C . GLN A 1 73 ? 10.417 40.148 -24.647 1.00 29.98 73 GLN A C 1
ATOM 574 O O . GLN A 1 73 ? 11.553 40.400 -25.035 1.00 29.98 73 GLN A O 1
ATOM 579 N N . ALA A 1 74 ? 9.344 39.924 -25.419 1.00 26.77 74 ALA A N 1
ATOM 580 C CA . ALA A 1 74 ? 9.045 40.363 -26.788 1.00 26.77 74 ALA A CA 1
ATOM 581 C C . ALA A 1 74 ? 9.356 39.424 -27.977 1.00 26.77 74 ALA A C 1
ATOM 583 O O . ALA A 1 74 ? 10.493 39.257 -28.403 1.00 26.77 74 ALA A O 1
ATOM 584 N N . ALA A 1 75 ? 8.251 38.855 -28.489 1.00 27.19 75 ALA A N 1
ATOM 585 C CA . ALA A 1 75 ? 7.790 38.698 -29.884 1.00 27.19 75 ALA A CA 1
ATOM 586 C C . ALA A 1 75 ? 8.630 39.392 -30.994 1.00 27.19 75 ALA A C 1
ATOM 588 O O . ALA A 1 75 ? 9.210 40.442 -30.751 1.00 27.19 75 ALA A O 1
ATOM 589 N N . GLU A 1 76 ? 8.700 38.951 -32.258 1.00 29.50 76 GLU A N 1
ATOM 590 C CA . GLU A 1 76 ? 7.698 38.327 -33.150 1.00 29.50 76 GLU A CA 1
ATOM 591 C C . GLU A 1 76 ? 8.414 37.767 -34.440 1.00 29.50 76 GLU A C 1
ATOM 593 O O . GLU A 1 76 ? 9.628 37.574 -34.387 1.00 29.50 76 GLU A O 1
ATOM 598 N N . PRO A 1 77 ? 7.755 37.411 -35.572 1.00 40.66 77 PRO A N 1
ATOM 599 C CA . PRO A 1 77 ? 7.842 36.096 -36.219 1.00 40.66 77 PRO A CA 1
ATOM 600 C C . PRO A 1 77 ? 8.700 36.053 -37.503 1.00 40.66 77 PRO A C 1
ATOM 602 O O . PRO A 1 77 ? 9.001 37.078 -38.111 1.00 40.66 77 PRO A O 1
ATOM 605 N N . THR A 1 78 ? 9.038 34.858 -38.008 1.00 32.81 78 THR A N 1
ATOM 606 C CA . THR A 1 78 ? 9.499 34.721 -39.406 1.00 32.81 78 THR A CA 1
ATOM 607 C C . THR A 1 78 ? 9.231 33.336 -40.011 1.00 32.81 78 THR A C 1
ATOM 609 O O . THR A 1 78 ? 9.819 32.336 -39.622 1.00 32.81 78 THR A O 1
ATOM 612 N N . SER A 1 79 ? 8.322 33.351 -40.993 1.00 34.66 79 SER A N 1
ATOM 613 C CA . SER A 1 79 ? 8.270 32.581 -42.250 1.00 34.66 79 SER A CA 1
ATOM 614 C C . SER A 1 79 ? 8.471 31.055 -42.257 1.00 34.66 79 SER A C 1
ATOM 616 O O . SER A 1 79 ? 9.576 30.542 -42.106 1.00 34.66 79 SER A O 1
ATOM 618 N N . LEU A 1 80 ? 7.391 30.367 -42.642 1.00 36.66 80 LEU A N 1
ATOM 619 C CA . LEU A 1 80 ? 7.364 29.019 -43.221 1.00 36.66 80 LEU A CA 1
ATOM 620 C C . LEU A 1 80 ? 8.018 28.981 -44.620 1.00 36.66 80 LEU A C 1
ATOM 622 O O . LEU A 1 80 ? 7.804 29.914 -45.400 1.00 36.66 80 LEU A O 1
ATOM 626 N N . PRO A 1 81 ? 8.708 27.891 -45.002 1.00 38.97 81 PRO A N 1
ATOM 627 C CA . PRO A 1 81 ? 8.988 27.589 -46.402 1.00 38.97 81 PRO A CA 1
ATOM 628 C C . PRO A 1 81 ? 7.830 26.792 -47.047 1.00 38.97 81 PRO A C 1
ATOM 630 O O . PRO A 1 81 ? 7.155 26.024 -46.357 1.00 38.97 81 PRO A O 1
ATOM 633 N N . PRO A 1 82 ? 7.583 26.940 -48.363 1.00 40.91 82 PRO A N 1
ATOM 634 C CA . PRO A 1 82 ? 6.518 26.227 -49.056 1.00 40.91 82 PRO A CA 1
ATOM 635 C C . PRO A 1 82 ? 6.994 24.898 -49.667 1.00 40.91 82 PRO A C 1
ATOM 637 O O . PRO A 1 82 ? 8.072 24.825 -50.245 1.00 40.91 82 PRO A O 1
ATOM 640 N N . GLY A 1 83 ? 6.102 23.904 -49.627 1.00 37.25 83 GLY A N 1
ATOM 641 C CA . GLY A 1 83 ? 5.898 22.913 -50.689 1.00 37.25 83 GLY A CA 1
ATOM 642 C C . GLY A 1 83 ? 6.909 21.772 -50.831 1.00 37.25 83 GLY A C 1
ATOM 643 O O . GLY A 1 83 ? 7.935 21.923 -51.485 1.00 37.25 83 GLY A O 1
ATOM 644 N N . SER A 1 84 ? 6.508 20.574 -50.402 1.00 33.31 84 SER A N 1
ATOM 645 C CA . SER A 1 84 ? 6.834 19.338 -51.125 1.00 33.31 84 SER A CA 1
ATOM 646 C C . SER A 1 84 ? 5.738 18.286 -50.908 1.00 33.31 84 SER A C 1
ATOM 648 O O . SER A 1 84 ? 5.490 17.871 -49.780 1.00 33.31 84 SER A O 1
ATOM 650 N N . GLU A 1 85 ? 5.066 17.952 -52.011 1.00 35.91 85 GLU A N 1
ATOM 651 C CA . GLU A 1 85 ? 4.258 16.764 -52.333 1.00 35.91 85 GLU A CA 1
ATOM 652 C C . GLU A 1 85 ? 3.930 15.754 -51.218 1.00 35.91 85 GLU A C 1
ATOM 654 O O . GLU A 1 85 ? 4.762 14.954 -50.796 1.00 35.91 85 GLU A O 1
ATOM 659 N N . TYR A 1 86 ? 2.644 15.689 -50.862 1.00 32.84 86 TYR A N 1
ATOM 660 C CA . TYR A 1 86 ? 2.051 14.496 -50.262 1.00 32.84 86 TYR A CA 1
ATOM 661 C C . TYR A 1 86 ? 1.866 13.429 -51.347 1.00 32.84 86 TYR A C 1
ATOM 663 O O . TYR A 1 86 ? 1.003 13.560 -52.215 1.00 32.84 86 TYR A O 1
ATOM 671 N N . SER A 1 87 ? 2.658 12.362 -51.282 1.00 44.03 87 SER A N 1
ATOM 672 C CA . SER A 1 87 ? 2.335 11.092 -51.939 1.00 44.03 87 SER A CA 1
ATOM 673 C C . SER A 1 87 ? 1.443 10.271 -51.003 1.00 44.03 87 SER A C 1
ATOM 675 O O . SER A 1 87 ? 1.759 10.127 -49.823 1.00 44.03 87 SER A O 1
ATOM 677 N N . LEU A 1 88 ? 0.319 9.764 -51.511 1.00 38.53 88 LEU A N 1
ATOM 678 C CA . LEU A 1 88 ? -0.572 8.851 -50.784 1.00 38.53 88 LEU A CA 1
ATOM 679 C C . LEU A 1 88 ? 0.151 7.511 -50.540 1.00 38.53 88 LEU A C 1
ATOM 681 O O . LEU A 1 88 ? 0.662 6.954 -51.513 1.00 38.53 88 LEU A O 1
ATOM 685 N N . PRO A 1 89 ? 0.197 6.963 -49.309 1.00 41.22 89 PRO A N 1
ATOM 686 C CA . PRO A 1 89 ? 0.712 5.618 -49.098 1.00 41.22 89 PRO A CA 1
ATOM 687 C C . PRO A 1 89 ? -0.309 4.573 -49.561 1.00 41.22 89 PRO A C 1
ATOM 689 O O . PRO A 1 89 ? -1.518 4.734 -49.380 1.00 41.22 89 PRO A O 1
ATOM 692 N N . GLU A 1 90 ? 0.199 3.498 -50.160 1.00 49.91 90 GLU A N 1
ATOM 693 C CA . GLU A 1 90 ? -0.556 2.290 -50.486 1.00 49.91 90 GLU A CA 1
ATOM 694 C C . GLU A 1 90 ? -1.189 1.685 -49.222 1.00 49.91 90 GLU A C 1
ATOM 696 O O . GLU A 1 90 ? -0.605 1.703 -48.138 1.00 49.91 90 GLU A O 1
ATOM 701 N N . LEU A 1 91 ? -2.409 1.165 -49.374 1.00 42.56 91 LEU A N 1
ATOM 702 C CA . LEU A 1 91 ? -3.203 0.552 -48.312 1.00 42.56 91 LEU A CA 1
ATOM 703 C C . LEU A 1 91 ? -2.542 -0.765 -47.866 1.00 42.56 91 LEU A C 1
ATOM 705 O O . LEU A 1 91 ? -2.733 -1.801 -48.503 1.00 42.56 91 LEU A O 1
ATOM 709 N N . ASP A 1 92 ? -1.757 -0.720 -46.791 1.00 50.84 92 ASP A N 1
ATOM 710 C CA . ASP A 1 92 ? -1.251 -1.915 -46.116 1.00 50.84 92 ASP A CA 1
ATOM 711 C C . ASP A 1 92 ? -2.427 -2.683 -45.490 1.00 50.84 92 ASP A C 1
ATOM 713 O O . ASP A 1 92 ? -3.193 -2.145 -44.692 1.00 50.84 92 ASP A O 1
ATOM 717 N N . SER A 1 93 ? -2.589 -3.947 -45.878 1.00 47.16 93 SER A N 1
ATOM 718 C CA . SER A 1 93 ? -3.631 -4.863 -45.400 1.00 47.16 93 SER A CA 1
ATOM 719 C C . SER A 1 93 ? -3.326 -5.478 -44.026 1.00 47.16 93 SER A C 1
ATOM 721 O O . SER A 1 93 ? -3.902 -6.506 -43.664 1.00 47.16 93 SER A O 1
ATOM 723 N N . SER A 1 94 ? -2.411 -4.882 -43.265 1.00 49.44 94 SER A N 1
ATOM 724 C CA . SER A 1 94 ? -2.199 -5.208 -41.857 1.00 49.44 94 SER A CA 1
ATOM 725 C C . SER A 1 94 ? -3.442 -4.819 -41.041 1.00 49.44 94 SER A C 1
ATOM 727 O O . SER A 1 94 ? -3.981 -3.729 -41.244 1.00 49.44 94 SER A O 1
ATOM 729 N N . PRO A 1 95 ? -3.929 -5.668 -40.113 1.00 49.16 95 PRO A N 1
ATOM 730 C CA . PRO A 1 95 ? -4.938 -5.228 -39.157 1.00 49.16 95 PRO A CA 1
ATOM 731 C C . PRO A 1 95 ? -4.391 -4.008 -38.396 1.00 49.16 95 PRO A C 1
ATOM 733 O O . PRO A 1 95 ? -3.202 -4.012 -38.053 1.00 49.16 95 PRO A O 1
ATOM 736 N N . PRO A 1 96 ? -5.205 -2.961 -38.164 1.00 48.50 96 PRO A N 1
ATOM 737 C CA . PRO A 1 96 ? -4.742 -1.786 -37.442 1.00 48.50 96 PRO A CA 1
ATOM 738 C C . PRO A 1 96 ? -4.199 -2.221 -36.074 1.00 48.50 96 PRO A C 1
ATOM 740 O O . PRO A 1 96 ? -4.739 -3.169 -35.486 1.00 48.50 96 PRO A O 1
ATOM 743 N N . PRO A 1 97 ? -3.123 -1.584 -35.572 1.00 53.34 97 PRO A N 1
ATOM 744 C CA . PRO A 1 97 ? -2.736 -1.769 -34.181 1.00 53.34 97 PRO A CA 1
ATOM 745 C C . PRO A 1 97 ? -3.982 -1.549 -33.318 1.00 53.34 97 PRO A C 1
ATOM 747 O O . PRO A 1 97 ? -4.789 -0.670 -33.609 1.00 53.34 97 PRO A O 1
ATOM 750 N N . SER A 1 98 ? -4.194 -2.408 -32.324 1.00 52.72 98 SER A N 1
ATOM 751 C CA . SER A 1 98 ? -5.298 -2.252 -31.383 1.00 52.72 98 SER A CA 1
ATOM 752 C C . SER A 1 98 ? -5.178 -0.875 -30.725 1.00 52.72 98 SER A C 1
ATOM 754 O O . SER A 1 98 ? -4.300 -0.690 -29.885 1.00 52.72 98 SER A O 1
ATOM 756 N N . ASP A 1 99 ? -6.031 0.068 -31.127 1.00 52.28 99 ASP A N 1
ATOM 757 C CA . ASP A 1 99 ? -6.140 1.437 -30.594 1.00 52.28 99 ASP A CA 1
ATOM 758 C C . ASP A 1 99 ? -6.762 1.464 -29.180 1.00 52.28 99 ASP A C 1
ATOM 760 O O . ASP A 1 99 ? -7.380 2.449 -28.781 1.00 52.28 99 ASP A O 1
ATOM 764 N N . ASP A 1 100 ? -6.637 0.381 -28.407 1.00 58.34 100 ASP A N 1
ATOM 765 C CA . ASP A 1 100 ? -7.015 0.432 -27.000 1.00 58.34 100 ASP A CA 1
ATOM 766 C C . ASP A 1 100 ? -5.925 1.221 -26.254 1.00 58.34 100 ASP A C 1
ATOM 768 O O . ASP A 1 100 ? -4.745 0.853 -26.350 1.00 58.34 100 ASP A O 1
ATOM 772 N N . PRO A 1 101 ? -6.281 2.294 -25.521 1.00 62.66 101 PRO A N 1
ATOM 773 C CA . PRO A 1 101 ? -5.315 3.067 -24.755 1.00 62.66 101 PRO A CA 1
ATOM 774 C C . PRO A 1 101 ? -4.548 2.140 -23.811 1.00 62.66 101 PRO A C 1
ATOM 776 O O . PRO A 1 101 ? -5.126 1.363 -23.043 1.00 62.66 101 PRO A O 1
ATOM 779 N N . VAL A 1 102 ? -3.217 2.191 -23.897 1.00 84.88 102 VAL A N 1
ATOM 780 C CA . VAL A 1 102 ? -2.343 1.378 -23.053 1.00 84.88 102 VAL A CA 1
ATOM 781 C C . VAL A 1 102 ? -2.278 2.036 -21.680 1.00 84.88 102 VAL A C 1
ATOM 783 O O . VAL A 1 102 ? -1.504 2.964 -21.448 1.00 84.88 102 VAL A O 1
ATOM 786 N N . THR A 1 103 ? -3.109 1.551 -20.763 1.00 92.56 103 THR A N 1
ATOM 787 C CA . THR A 1 103 ? -3.069 1.950 -19.354 1.00 92.56 103 THR A CA 1
ATOM 788 C C . THR A 1 103 ? -2.224 0.968 -18.561 1.00 92.56 103 THR A C 1
ATOM 790 O O . THR A 1 103 ? -2.453 -0.242 -18.586 1.00 92.56 103 THR A O 1
ATOM 793 N N . HIS A 1 104 ? -1.269 1.506 -17.810 1.00 95.31 104 HIS A N 1
ATOM 794 C CA . HIS A 1 104 ? -0.436 0.752 -16.887 1.00 95.31 104 HIS A CA 1
ATOM 795 C C . HIS A 1 104 ? -0.851 1.000 -15.439 1.00 95.31 104 HIS A C 1
ATOM 797 O O . HIS A 1 104 ? -1.310 2.087 -15.089 1.00 95.31 104 HIS A O 1
ATOM 803 N N . SER A 1 105 ? -0.641 0.016 -14.565 1.00 97.19 105 SER A N 1
ATOM 804 C CA . SER A 1 105 ? -0.967 0.136 -13.138 1.00 97.19 105 SER A CA 1
ATOM 805 C C . SER A 1 105 ? 0.153 -0.362 -12.231 1.00 97.19 105 SER A C 1
ATOM 807 O O . SER A 1 105 ? 0.809 -1.362 -12.515 1.00 97.19 105 SER A O 1
ATOM 809 N N . LEU A 1 106 ? 0.363 0.329 -11.107 1.00 98.06 106 LEU A N 1
ATOM 810 C CA . LEU A 1 106 ? 1.211 -0.105 -9.996 1.00 98.06 106 LEU A CA 1
ATOM 811 C C . LEU A 1 106 ? 0.337 -0.263 -8.758 1.00 98.06 106 LEU A C 1
ATOM 813 O O . LEU A 1 106 ? -0.176 0.732 -8.255 1.00 98.06 106 LEU A O 1
ATOM 817 N N . LYS A 1 107 ? 0.222 -1.489 -8.241 1.00 98.19 107 LYS A N 1
ATOM 818 C CA . LYS A 1 107 ? -0.580 -1.816 -7.052 1.00 98.19 107 LYS A CA 1
ATOM 819 C C . LYS A 1 107 ? 0.300 -2.416 -5.970 1.00 98.19 107 LYS A C 1
ATOM 821 O O . LYS A 1 107 ? 0.990 -3.408 -6.205 1.00 98.19 107 LYS A O 1
ATOM 826 N N . TYR A 1 108 ? 0.229 -1.865 -4.770 1.00 97.50 108 TYR A N 1
ATOM 827 C CA . TYR A 1 108 ? 0.767 -2.474 -3.564 1.00 97.50 108 TYR A CA 1
ATOM 828 C C . TYR A 1 108 ? -0.376 -2.909 -2.659 1.00 97.50 108 TYR A C 1
ATOM 830 O O . TYR A 1 108 ? -1.264 -2.119 -2.344 1.00 97.50 108 TYR A O 1
ATOM 838 N N . PHE A 1 109 ? -0.318 -4.168 -2.244 1.00 97.75 109 PHE A N 1
ATOM 839 C CA . PHE A 1 109 ? -1.230 -4.775 -1.294 1.00 97.75 109 PHE A CA 1
ATOM 840 C C . PHE A 1 109 ? -0.483 -5.059 -0.009 1.00 97.75 109 PHE A C 1
ATOM 842 O O . PHE A 1 109 ? 0.533 -5.757 -0.017 1.00 97.75 109 PHE A O 1
ATOM 849 N N . TYR A 1 110 ? -1.018 -4.556 1.090 1.00 97.19 110 TYR A N 1
ATOM 850 C CA . TYR A 1 110 ? -0.552 -4.866 2.427 1.00 97.19 110 TYR A CA 1
ATOM 851 C C . TYR A 1 110 ? -1.685 -5.533 3.185 1.00 97.19 110 TYR A C 1
ATOM 853 O O . TYR A 1 110 ? -2.851 -5.179 3.034 1.00 97.19 110 TYR A O 1
ATOM 861 N N . THR A 1 111 ? -1.367 -6.552 3.965 1.00 97.00 111 THR A N 1
ATOM 862 C CA . THR A 1 111 ? -2.349 -7.270 4.772 1.00 97.00 111 THR A CA 1
ATOM 863 C C . THR A 1 111 ? -1.747 -7.501 6.137 1.00 97.00 111 THR A C 1
ATOM 865 O O . THR A 1 111 ? -0.738 -8.188 6.250 1.00 97.00 111 THR A O 1
ATOM 868 N N . GLY A 1 112 ? -2.365 -6.909 7.152 1.00 95.00 112 GLY A N 1
ATOM 869 C CA . GLY A 1 112 ? -2.097 -7.163 8.557 1.00 95.00 112 GLY A CA 1
ATOM 870 C C . GLY A 1 112 ? -3.203 -8.020 9.139 1.00 95.00 112 GLY A C 1
ATOM 871 O O . GLY A 1 112 ? -4.380 -7.757 8.901 1.00 95.00 112 GLY A O 1
ATOM 872 N N . SER A 1 113 ? -2.846 -9.037 9.910 1.00 92.31 113 SER A N 1
ATOM 873 C CA . SER A 1 113 ? -3.825 -9.912 10.542 1.00 92.31 113 SER A CA 1
ATOM 874 C C . SER A 1 113 ? -3.497 -10.154 12.008 1.00 92.31 113 SER A C 1
ATOM 876 O O . SER A 1 113 ? -2.331 -10.231 12.396 1.00 92.31 113 SER A O 1
ATOM 878 N N . SER A 1 114 ? -4.528 -10.289 12.845 1.00 86.69 114 SER A N 1
ATOM 879 C CA . SER A 1 114 ? -4.351 -10.737 14.225 1.00 86.69 114 SER A CA 1
ATOM 880 C C . SER A 1 114 ? -4.745 -12.199 14.368 1.00 86.69 114 SER A C 1
ATOM 882 O O . SER A 1 114 ? -5.920 -12.527 14.224 1.00 86.69 114 SER A O 1
ATOM 884 N N . GLN A 1 115 ? -3.792 -13.047 14.765 1.00 74.88 115 GLN A N 1
ATOM 885 C CA . GLN A 1 115 ? -4.053 -14.409 15.253 1.00 74.88 115 GLN A CA 1
ATOM 886 C C . GLN A 1 115 ? -4.678 -15.366 14.216 1.00 74.88 115 GLN A C 1
ATOM 888 O O . GLN A 1 115 ? -5.357 -16.317 14.600 1.00 74.88 115 GLN A O 1
ATOM 893 N N . VAL A 1 116 ? -4.443 -15.161 12.913 1.00 80.19 116 VAL A N 1
ATOM 894 C CA . VAL A 1 116 ? -4.846 -16.130 11.879 1.00 80.19 116 VAL A CA 1
ATOM 895 C C . VAL A 1 116 ? -3.923 -17.360 11.957 1.00 80.19 116 VAL A C 1
ATOM 897 O O . VAL A 1 116 ? -2.713 -17.223 11.761 1.00 80.19 116 VAL A O 1
ATOM 900 N N . PRO A 1 117 ? -4.435 -18.579 12.215 1.00 81.19 117 PRO A N 1
ATOM 901 C CA . PRO A 1 117 ? -3.593 -19.772 12.256 1.00 81.19 117 PRO A CA 1
ATOM 902 C C . PRO A 1 117 ? -2.925 -20.041 10.902 1.00 81.19 117 PRO A C 1
ATOM 904 O O . PRO A 1 117 ? -3.590 -20.032 9.869 1.00 81.19 117 PRO A O 1
ATOM 907 N N . ASN A 1 118 ? -1.625 -20.350 10.912 1.00 86.31 118 ASN A N 1
ATOM 908 C CA . ASN A 1 118 ? -0.832 -20.693 9.720 1.00 86.31 118 ASN A CA 1
ATOM 909 C C . ASN A 1 118 ? -0.779 -19.610 8.623 1.00 86.31 118 ASN A C 1
ATOM 911 O O . ASN A 1 118 ? -0.428 -19.919 7.484 1.00 86.31 118 ASN A O 1
ATOM 915 N N . PHE A 1 119 ? -1.093 -18.356 8.947 1.00 88.56 119 PHE A N 1
ATOM 916 C CA . PHE A 1 119 ? -0.962 -17.223 8.035 1.00 88.56 119 PHE A CA 1
ATOM 917 C C . PHE A 1 119 ? -0.012 -16.178 8.643 1.00 88.56 119 PHE A C 1
ATOM 919 O O . PHE A 1 119 ? -0.023 -16.001 9.863 1.00 88.56 119 PHE A O 1
ATOM 926 N N . PRO A 1 120 ? 0.836 -15.506 7.843 1.00 93.00 120 PRO A N 1
ATOM 927 C CA . PRO A 1 120 ? 1.719 -14.464 8.358 1.00 93.00 120 PRO A CA 1
ATOM 928 C C . PRO A 1 120 ? 0.934 -13.314 9.010 1.00 93.00 120 PRO A C 1
ATOM 930 O O . PRO A 1 120 ? -0.109 -12.894 8.511 1.00 93.00 120 PRO A O 1
ATOM 933 N N . GLU A 1 121 ? 1.464 -12.741 10.090 1.00 94.12 121 GLU A N 1
ATOM 934 C CA . GLU A 1 121 ? 0.892 -11.533 10.705 1.00 94.12 121 GLU A CA 1
ATOM 935 C C . GLU A 1 121 ? 0.882 -10.350 9.732 1.00 94.12 121 GLU A C 1
ATOM 937 O O . GLU A 1 121 ? 0.007 -9.489 9.817 1.00 94.12 121 GLU A O 1
ATOM 942 N N . PHE A 1 122 ? 1.842 -10.315 8.803 1.00 96.00 122 PHE A N 1
ATOM 943 C CA . PHE A 1 122 ? 1.919 -9.295 7.771 1.00 96.00 122 PHE A CA 1
ATOM 944 C C . PHE A 1 122 ? 2.393 -9.858 6.434 1.00 96.00 122 PHE A C 1
ATOM 946 O O . PHE A 1 122 ? 3.337 -10.649 6.382 1.00 96.00 122 PHE A O 1
ATOM 953 N N . VAL A 1 123 ? 1.762 -9.407 5.353 1.00 97.56 123 VAL A N 1
ATOM 954 C CA . VAL A 1 123 ? 2.121 -9.723 3.967 1.00 97.56 123 VAL A CA 1
ATOM 955 C C . VAL A 1 123 ? 2.142 -8.433 3.152 1.00 97.56 123 VAL A C 1
ATOM 957 O O . VAL A 1 123 ? 1.235 -7.612 3.275 1.00 97.56 123 VAL A O 1
ATOM 960 N N . ALA A 1 124 ? 3.151 -8.275 2.294 1.00 97.69 124 ALA A N 1
ATOM 961 C CA . ALA A 1 124 ? 3.222 -7.206 1.306 1.00 97.69 124 ALA A CA 1
ATOM 962 C C . ALA A 1 124 ? 3.467 -7.772 -0.098 1.00 97.69 124 ALA A C 1
ATOM 964 O O . ALA A 1 124 ? 4.381 -8.572 -0.320 1.00 97.69 124 ALA A O 1
ATOM 965 N N . VAL A 1 125 ? 2.666 -7.328 -1.063 1.00 98.38 125 VAL A N 1
ATOM 966 C CA . VAL A 1 125 ? 2.732 -7.749 -2.466 1.00 98.38 125 VAL A CA 1
ATOM 967 C C . VAL A 1 125 ? 2.718 -6.514 -3.352 1.00 98.38 125 VAL A C 1
ATOM 969 O O . VAL A 1 125 ? 1.898 -5.626 -3.156 1.00 98.38 125 VAL A O 1
ATOM 972 N N . GLY A 1 126 ? 3.604 -6.462 -4.345 1.00 97.06 126 GLY A N 1
ATOM 973 C CA . GLY A 1 126 ? 3.560 -5.435 -5.385 1.00 97.06 126 GLY A CA 1
ATOM 974 C C . GLY A 1 126 ? 3.298 -6.031 -6.752 1.00 97.06 126 GLY A C 1
ATOM 975 O O . GLY A 1 126 ? 3.915 -7.043 -7.090 1.00 97.06 126 GLY A O 1
ATOM 976 N N . LEU A 1 127 ? 2.435 -5.387 -7.531 1.00 97.56 127 LEU A N 1
ATOM 977 C CA . LEU A 1 127 ? 2.069 -5.755 -8.894 1.00 97.56 127 LEU A CA 1
ATOM 978 C C . LEU A 1 127 ? 2.313 -4.579 -9.849 1.00 97.56 127 LEU A C 1
ATOM 980 O O . LEU A 1 127 ? 2.034 -3.435 -9.495 1.00 97.56 127 LEU A O 1
ATOM 984 N N . VAL A 1 128 ? 2.787 -4.878 -11.057 1.00 96.94 128 VAL A N 1
ATOM 985 C CA . VAL A 1 128 ? 2.753 -3.968 -12.213 1.00 96.94 128 VAL A CA 1
ATOM 986 C C . VAL A 1 128 ? 1.977 -4.671 -13.310 1.00 96.94 128 VAL A C 1
ATOM 988 O O . VAL A 1 128 ? 2.357 -5.783 -13.668 1.00 96.94 128 VAL A O 1
ATOM 991 N N . ASP A 1 129 ? 0.895 -4.066 -13.796 1.00 94.56 129 ASP A N 1
ATOM 992 C CA . ASP A 1 129 ? -0.031 -4.680 -14.766 1.00 94.56 129 ASP A CA 1
ATOM 993 C C . ASP A 1 129 ? -0.452 -6.096 -14.340 1.00 94.56 129 ASP A C 1
ATOM 995 O O . ASP A 1 129 ? -0.360 -7.065 -15.091 1.00 94.56 129 ASP A O 1
ATOM 999 N N . ASP A 1 130 ? -0.806 -6.217 -13.057 1.00 94.19 130 ASP A N 1
ATOM 1000 C CA . ASP A 1 130 ? -1.175 -7.458 -12.365 1.00 94.19 130 ASP A CA 1
ATOM 1001 C C . ASP A 1 130 ? -0.083 -8.554 -12.336 1.00 94.19 130 ASP A C 1
ATOM 1003 O O . ASP A 1 130 ? -0.278 -9.641 -11.785 1.00 94.19 130 ASP A O 1
ATOM 1007 N N . VAL A 1 131 ? 1.126 -8.255 -12.816 1.00 95.88 131 VAL A N 1
ATOM 1008 C CA . VAL A 1 131 ? 2.303 -9.119 -12.695 1.00 95.88 131 VAL A CA 1
ATOM 1009 C C . VAL A 1 131 ? 3.032 -8.824 -11.388 1.00 95.88 131 VAL A C 1
ATOM 1011 O O . VAL A 1 131 ? 3.494 -7.711 -11.142 1.00 95.88 131 VAL A O 1
ATOM 1014 N N . GLN A 1 132 ? 3.212 -9.846 -10.550 1.00 97.00 132 GLN A N 1
ATOM 1015 C CA . GLN A 1 132 ? 3.890 -9.691 -9.264 1.00 97.00 132 GLN A CA 1
ATOM 1016 C C . GLN A 1 132 ? 5.364 -9.299 -9.421 1.00 97.00 132 GLN A C 1
ATOM 1018 O O . GLN A 1 132 ? 6.167 -10.043 -9.987 1.00 97.00 132 GLN A O 1
ATOM 1023 N N . ILE A 1 133 ? 5.743 -8.158 -8.845 1.00 96.00 133 ILE A N 1
ATOM 1024 C CA . ILE A 1 133 ? 7.107 -7.618 -8.869 1.00 96.00 133 ILE A CA 1
ATOM 1025 C C . ILE A 1 133 ? 7.890 -7.899 -7.588 1.00 96.00 133 ILE A C 1
ATOM 1027 O O . ILE A 1 133 ? 9.112 -8.080 -7.653 1.00 96.00 133 ILE A O 1
ATOM 1031 N N . PHE A 1 134 ? 7.213 -8.022 -6.443 1.00 97.12 134 PHE A N 1
ATOM 1032 C CA . PHE A 1 134 ? 7.836 -8.448 -5.191 1.00 97.12 134 PHE A CA 1
ATOM 1033 C C . PHE A 1 134 ? 6.871 -9.153 -4.234 1.00 97.12 134 PHE A C 1
ATOM 1035 O O . PHE A 1 134 ? 5.648 -9.108 -4.396 1.00 97.12 134 PHE A O 1
ATOM 1042 N N . TYR A 1 135 ? 7.458 -9.787 -3.223 1.00 98.12 135 TYR A N 1
ATOM 1043 C CA . TYR A 1 135 ? 6.774 -10.377 -2.081 1.00 98.12 135 TYR A CA 1
ATOM 1044 C C . TYR A 1 135 ? 7.545 -10.115 -0.785 1.00 98.12 135 TYR A C 1
ATOM 1046 O O . TYR A 1 135 ? 8.774 -10.050 -0.802 1.00 98.12 135 TYR A O 1
ATOM 1054 N N . TYR A 1 136 ? 6.825 -10.004 0.322 1.00 97.25 136 TYR A N 1
ATOM 1055 C CA . TYR A 1 136 ? 7.347 -10.059 1.682 1.00 97.25 136 TYR A CA 1
ATOM 1056 C C . TYR A 1 136 ? 6.277 -10.682 2.580 1.00 97.25 136 TYR A C 1
ATOM 1058 O O . TYR A 1 136 ? 5.094 -10.376 2.422 1.00 97.25 136 TYR A O 1
ATOM 1066 N N . ASP A 1 137 ? 6.693 -11.478 3.561 1.00 96.81 137 ASP A N 1
ATOM 1067 C CA . ASP A 1 137 ? 5.838 -11.868 4.678 1.00 96.81 137 ASP A CA 1
ATOM 1068 C C . ASP A 1 137 ? 6.606 -11.864 6.007 1.00 96.81 137 ASP A C 1
ATOM 1070 O O . ASP A 1 137 ? 7.839 -11.900 6.033 1.00 96.81 137 ASP A O 1
ATOM 1074 N N . SER A 1 138 ? 5.872 -11.811 7.116 1.00 95.44 138 SER A N 1
ATOM 1075 C CA . SER A 1 138 ? 6.431 -11.726 8.468 1.00 95.44 138 SER A CA 1
ATOM 1076 C C . SER A 1 138 ? 7.115 -13.005 8.972 1.00 95.44 138 SER A C 1
ATOM 1078 O O . SER A 1 138 ? 7.758 -12.951 10.020 1.00 95.44 138 SER A O 1
ATOM 1080 N N . ASN A 1 139 ? 6.981 -14.140 8.278 1.00 94.75 139 ASN A N 1
ATOM 1081 C CA . ASN A 1 139 ? 7.668 -15.395 8.601 1.00 94.75 139 ASN A CA 1
ATOM 1082 C C . ASN A 1 139 ? 9.052 -15.446 7.936 1.00 94.75 139 ASN A C 1
ATOM 1084 O O . ASN A 1 139 ? 10.025 -15.845 8.571 1.00 94.75 139 ASN A O 1
ATOM 1088 N N . ILE A 1 140 ? 9.144 -15.038 6.666 1.00 95.00 140 ILE A N 1
ATOM 1089 C CA . ILE A 1 140 ? 10.397 -14.985 5.896 1.00 95.00 140 ILE A CA 1
ATOM 1090 C C . ILE A 1 140 ? 11.202 -13.729 6.254 1.00 95.00 140 ILE A C 1
ATOM 1092 O O . ILE A 1 140 ? 12.431 -13.761 6.280 1.00 95.00 140 ILE A O 1
ATOM 1096 N N . GLN A 1 141 ? 10.508 -12.616 6.507 1.00 94.94 141 GLN A N 1
ATOM 1097 C CA . GLN A 1 141 ? 11.067 -11.308 6.864 1.00 94.94 141 GLN A CA 1
ATOM 1098 C C . GLN A 1 141 ? 12.075 -10.753 5.851 1.00 94.94 141 GLN A C 1
ATOM 1100 O O . GLN A 1 141 ? 12.963 -9.971 6.195 1.00 94.94 141 GLN A O 1
ATOM 1105 N N . LYS A 1 142 ? 11.923 -11.125 4.579 1.00 95.50 142 LYS A N 1
ATOM 1106 C CA . LYS A 1 142 ? 12.816 -10.714 3.498 1.00 95.50 142 LYS A CA 1
ATOM 1107 C C . LYS A 1 142 ? 12.026 -10.215 2.302 1.00 95.50 142 LYS A C 1
ATOM 1109 O O . LYS A 1 142 ? 11.083 -10.859 1.855 1.00 95.50 142 LYS A O 1
ATOM 1114 N N . TYR A 1 143 ? 12.443 -9.073 1.765 1.00 95.44 143 TYR A N 1
ATOM 1115 C CA . TYR A 1 143 ? 11.933 -8.556 0.504 1.00 95.44 143 TYR A CA 1
ATOM 1116 C C . TYR A 1 143 ? 12.448 -9.425 -0.645 1.00 95.44 143 TYR A C 1
ATOM 1118 O O . TYR A 1 143 ? 13.653 -9.499 -0.899 1.00 95.44 143 TYR A O 1
ATOM 1126 N N . GLU A 1 144 ? 11.534 -10.071 -1.359 1.00 97.19 144 GLU A N 1
ATOM 1127 C CA . GLU A 1 144 ? 11.843 -10.974 -2.458 1.00 97.19 144 GLU A CA 1
ATOM 1128 C C . GLU A 1 144 ? 11.396 -10.391 -3.804 1.00 97.19 144 GLU A C 1
ATOM 1130 O O . GLU A 1 144 ? 10.203 -10.418 -4.128 1.00 97.19 144 GLU A O 1
ATOM 1135 N N . PRO A 1 145 ? 12.326 -9.925 -4.654 1.00 95.75 145 PRO A N 1
ATOM 1136 C CA . PRO A 1 145 ? 11.989 -9.529 -6.014 1.00 95.75 145 PRO A CA 1
ATOM 1137 C C . PRO A 1 145 ? 11.557 -10.751 -6.834 1.00 95.75 145 PRO A C 1
ATOM 1139 O O . PRO A 1 145 ? 12.266 -11.761 -6.896 1.00 95.75 145 PRO A O 1
ATOM 1142 N N . LYS A 1 146 ? 10.409 -10.672 -7.507 1.00 95.94 146 LYS A N 1
ATOM 1143 C CA . LYS A 1 146 ? 9.868 -11.795 -8.292 1.00 95.94 146 LYS A CA 1
ATOM 1144 C C . LYS A 1 146 ? 10.234 -11.724 -9.774 1.00 95.94 146 LYS A C 1
ATOM 1146 O O . LYS A 1 146 ? 10.359 -12.766 -10.407 1.00 95.94 146 LYS A O 1
ATOM 1151 N N . GLN A 1 147 ? 10.533 -10.532 -10.291 1.00 94.25 147 GLN A N 1
ATOM 1152 C CA . GLN A 1 147 ? 10.921 -10.339 -11.690 1.00 94.25 147 GLN A CA 1
ATOM 1153 C C . GLN A 1 147 ? 12.438 -10.252 -11.893 1.00 94.25 147 GLN A C 1
ATOM 1155 O O . GLN A 1 147 ? 13.163 -9.683 -11.075 1.00 94.25 147 GLN A O 1
ATOM 1160 N N . ASN A 1 148 ? 12.928 -10.765 -13.028 1.00 94.50 148 ASN A N 1
ATOM 1161 C CA . ASN A 1 148 ? 14.358 -10.741 -13.367 1.00 94.50 148 ASN A CA 1
ATOM 1162 C C . ASN A 1 148 ? 14.920 -9.316 -13.451 1.00 94.50 148 ASN A C 1
ATOM 1164 O O . ASN A 1 148 ? 16.029 -9.064 -12.988 1.00 94.50 148 ASN A O 1
ATOM 1168 N N . TRP A 1 149 ? 14.163 -8.380 -14.024 1.00 93.06 149 TRP A N 1
ATOM 1169 C CA . TRP A 1 149 ? 14.570 -6.978 -14.120 1.00 93.06 149 TRP A CA 1
ATOM 1170 C C . TRP A 1 149 ? 14.600 -6.290 -12.744 1.00 93.06 149 TRP A C 1
ATOM 1172 O O . TRP A 1 149 ? 15.516 -5.518 -12.480 1.00 93.06 149 TRP A O 1
ATOM 1182 N N . MET A 1 150 ? 13.709 -6.657 -11.814 1.00 92.31 150 MET A N 1
ATOM 1183 C CA . MET A 1 150 ? 13.787 -6.196 -10.418 1.00 92.31 150 MET A CA 1
ATOM 1184 C C . MET A 1 150 ? 15.049 -6.714 -9.717 1.00 92.31 150 MET A C 1
ATOM 1186 O O . MET A 1 150 ? 15.713 -5.957 -9.016 1.00 92.31 150 MET A O 1
ATOM 1190 N N . ARG A 1 151 ? 15.410 -7.991 -9.927 1.00 93.69 151 ARG A N 1
ATOM 1191 C CA . ARG A 1 151 ? 16.633 -8.590 -9.355 1.00 93.69 151 ARG A CA 1
ATOM 1192 C C . ARG A 1 151 ? 17.911 -7.947 -9.894 1.00 93.69 151 ARG A C 1
ATOM 1194 O O . ARG A 1 151 ? 18.874 -7.811 -9.154 1.00 93.69 151 ARG A O 1
ATOM 1201 N N . LYS A 1 152 ? 17.929 -7.555 -11.170 1.00 92.12 152 LYS A N 1
ATOM 1202 C CA . LYS A 1 152 ? 19.080 -6.873 -11.788 1.00 92.12 152 LYS A CA 1
ATOM 1203 C C . LYS A 1 152 ? 19.272 -5.446 -11.272 1.00 92.12 152 LYS A C 1
ATOM 1205 O O . LYS A 1 152 ? 20.402 -4.979 -11.218 1.00 92.12 152 LYS A O 1
ATOM 1210 N N . ASN A 1 153 ? 18.184 -4.785 -10.881 1.00 85.00 153 ASN A N 1
ATOM 1211 C CA . ASN A 1 153 ? 18.173 -3.400 -10.405 1.00 85.00 153 ASN A CA 1
ATOM 1212 C C . ASN A 1 153 ? 18.198 -3.293 -8.866 1.00 85.00 153 ASN A C 1
ATOM 1214 O O . ASN A 1 153 ? 17.804 -2.270 -8.307 1.00 85.00 153 ASN A O 1
ATOM 1218 N N . THR A 1 154 ? 18.618 -4.347 -8.162 1.00 86.75 154 THR A N 1
ATOM 1219 C CA . THR A 1 154 ? 18.708 -4.364 -6.699 1.00 86.75 154 THR A CA 1
ATOM 1220 C C . THR A 1 154 ? 20.034 -4.962 -6.236 1.00 86.75 154 THR A C 1
ATOM 1222 O O . THR A 1 154 ? 20.724 -5.645 -6.989 1.00 86.75 154 THR A O 1
ATOM 1225 N N . ASN A 1 155 ? 20.398 -4.689 -4.989 1.00 91.19 155 ASN A N 1
ATOM 1226 C CA . ASN A 1 155 ? 21.568 -5.236 -4.313 1.00 91.19 155 ASN A CA 1
ATOM 1227 C C . ASN A 1 155 ? 21.213 -5.517 -2.845 1.00 91.19 155 ASN A C 1
ATOM 1229 O O . ASN A 1 155 ? 20.113 -5.191 -2.399 1.00 91.19 155 ASN A O 1
ATOM 1233 N N . GLU A 1 156 ? 22.130 -6.122 -2.095 1.00 92.50 156 GLU A N 1
ATOM 1234 C CA . GLU A 1 156 ? 21.880 -6.525 -0.706 1.00 92.50 156 GLU A CA 1
ATOM 1235 C C . GLU A 1 156 ? 21.444 -5.353 0.185 1.00 92.50 156 GLU A C 1
ATOM 1237 O O . GLU A 1 156 ? 20.423 -5.457 0.855 1.00 92.50 156 GLU A O 1
ATOM 1242 N N . GLN A 1 157 ? 22.102 -4.195 0.083 1.00 90.69 157 GLN A N 1
ATOM 1243 C CA . GLN A 1 157 ? 21.737 -2.995 0.844 1.00 90.69 157 GLN A CA 1
ATOM 1244 C C . GLN A 1 157 ? 20.312 -2.504 0.528 1.00 90.69 157 GLN A C 1
ATOM 1246 O O . GLN A 1 157 ? 19.561 -2.124 1.428 1.00 90.69 157 GLN A O 1
ATOM 1251 N N . ILE A 1 158 ? 19.911 -2.518 -0.748 1.00 86.38 158 ILE A N 1
ATOM 1252 C CA . ILE A 1 158 ? 18.550 -2.152 -1.165 1.00 86.38 158 ILE A CA 1
ATOM 1253 C C . ILE A 1 158 ? 17.537 -3.166 -0.618 1.00 86.38 158 ILE A C 1
ATOM 1255 O O . ILE A 1 158 ? 16.462 -2.774 -0.162 1.00 86.38 158 ILE A O 1
ATOM 1259 N N . LEU A 1 159 ? 17.857 -4.461 -0.663 1.00 90.69 159 LEU A N 1
ATOM 1260 C CA . LEU A 1 159 ? 16.983 -5.524 -0.166 1.00 90.69 159 LEU A CA 1
ATOM 1261 C C . LEU A 1 159 ? 16.811 -5.460 1.353 1.00 90.69 159 LEU A C 1
ATOM 1263 O O . LEU A 1 159 ? 15.689 -5.604 1.839 1.00 90.69 159 LEU A O 1
ATOM 1267 N N . GLU A 1 160 ? 17.884 -5.206 2.097 1.00 92.44 160 GLU A N 1
ATOM 1268 C CA . GLU A 1 160 ? 17.845 -4.990 3.545 1.00 92.44 160 GLU A CA 1
ATOM 1269 C C . GLU A 1 160 ? 16.996 -3.770 3.892 1.00 92.44 160 GLU A C 1
ATOM 1271 O O . GLU A 1 160 ? 16.080 -3.876 4.708 1.00 92.44 160 GLU A O 1
ATOM 1276 N N . GLY A 1 161 ? 17.218 -2.644 3.205 1.00 87.81 161 GLY A N 1
ATOM 1277 C CA . GLY A 1 161 ? 16.407 -1.440 3.369 1.00 87.81 161 GLY A CA 1
ATOM 1278 C C . GLY A 1 161 ? 14.921 -1.720 3.140 1.00 87.81 161 GLY A C 1
ATOM 1279 O O . GLY A 1 161 ? 14.100 -1.437 4.007 1.00 87.81 161 GLY A O 1
ATOM 1280 N N . ARG A 1 162 ? 14.565 -2.369 2.024 1.00 89.12 162 ARG A N 1
ATOM 1281 C CA . ARG A 1 162 ? 13.171 -2.737 1.710 1.00 89.12 162 ARG A CA 1
ATOM 1282 C C . ARG A 1 162 ? 12.561 -3.720 2.702 1.00 89.12 162 ARG A C 1
ATOM 1284 O O . ARG A 1 162 ? 11.378 -3.601 3.014 1.00 89.12 162 ARG A O 1
ATOM 1291 N N . SER A 1 163 ? 13.349 -4.655 3.221 1.00 91.50 163 SER A N 1
ATOM 1292 C CA . SER A 1 163 ? 12.898 -5.582 4.266 1.00 91.50 163 SER A CA 1
ATOM 1293 C C . SER A 1 163 ? 12.626 -4.836 5.576 1.00 91.50 163 SER A C 1
ATOM 1295 O O . SER A 1 163 ? 11.600 -5.076 6.210 1.00 91.50 163 SER A O 1
ATOM 1297 N N . GLY A 1 164 ? 13.482 -3.875 5.940 1.00 91.19 164 GLY A N 1
ATOM 1298 C CA . GLY A 1 164 ? 13.282 -2.995 7.094 1.00 91.19 164 GLY A CA 1
ATOM 1299 C C . GLY A 1 164 ? 12.038 -2.111 6.968 1.00 91.19 164 GLY A C 1
ATOM 1300 O O . GLY A 1 164 ? 11.294 -1.965 7.934 1.00 91.19 164 GLY A O 1
ATOM 1301 N N . MET A 1 165 ? 11.756 -1.587 5.771 1.00 86.88 165 MET A N 1
ATOM 1302 C CA . MET A 1 165 ? 10.526 -0.826 5.496 1.00 86.88 165 MET A CA 1
ATOM 1303 C C . MET A 1 165 ? 9.276 -1.702 5.666 1.00 86.88 165 MET A C 1
ATOM 1305 O O . MET A 1 165 ? 8.319 -1.298 6.324 1.00 86.88 165 MET A O 1
ATOM 1309 N N . CYS A 1 166 ? 9.302 -2.939 5.157 1.00 90.69 166 CYS A N 1
ATOM 1310 C CA . CYS A 1 166 ? 8.203 -3.889 5.353 1.00 90.69 166 CYS A CA 1
ATOM 1311 C C . CYS A 1 166 ? 7.997 -4.238 6.835 1.00 90.69 166 CYS A C 1
ATOM 1313 O O . CYS A 1 166 ? 6.857 -4.338 7.281 1.00 90.69 166 CYS A O 1
ATOM 1315 N N . LEU A 1 167 ? 9.077 -4.356 7.614 1.00 91.25 167 LEU A N 1
ATOM 1316 C CA . LEU A 1 167 ? 8.997 -4.578 9.058 1.00 91.25 167 LEU A CA 1
ATOM 1317 C C . LEU A 1 167 ? 8.376 -3.381 9.800 1.00 91.25 167 LEU A C 1
ATOM 1319 O O . LEU A 1 167 ? 7.589 -3.574 10.727 1.00 91.25 167 LEU A O 1
ATOM 1323 N N . GLY A 1 168 ? 8.694 -2.150 9.389 1.00 87.62 168 GLY A N 1
ATOM 1324 C CA . GLY A 1 168 ? 8.031 -0.943 9.894 1.00 87.62 168 GLY A CA 1
ATOM 1325 C C . GLY A 1 168 ? 6.530 -0.955 9.595 1.00 87.62 168 GLY A C 1
ATOM 1326 O O . GLY A 1 168 ? 5.713 -0.770 10.497 1.00 87.62 168 GLY A O 1
ATOM 1327 N N . ASN A 1 169 ? 6.157 -1.285 8.354 1.00 87.50 169 ASN A N 1
ATOM 1328 C CA . ASN A 1 169 ? 4.754 -1.422 7.960 1.00 87.50 169 ASN A CA 1
ATOM 1329 C C . ASN A 1 169 ? 4.031 -2.523 8.745 1.00 87.50 169 ASN A C 1
ATOM 1331 O O . ASN A 1 169 ? 2.899 -2.306 9.159 1.00 87.50 169 ASN A O 1
ATOM 1335 N N . GLN A 1 170 ? 4.680 -3.651 9.045 1.00 91.12 170 GLN A N 1
ATOM 1336 C CA . GLN A 1 170 ? 4.101 -4.683 9.911 1.00 91.12 170 GLN A CA 1
ATOM 1337 C C . GLN A 1 170 ? 3.669 -4.119 11.276 1.00 91.12 170 GLN A C 1
ATOM 1339 O O . GLN A 1 170 ? 2.596 -4.469 11.766 1.00 91.12 170 GLN A O 1
ATOM 1344 N N . GLN A 1 171 ? 4.466 -3.238 11.894 1.00 89.88 171 GLN A N 1
ATOM 1345 C CA . GLN A 1 171 ? 4.086 -2.626 13.174 1.00 89.88 171 GLN A CA 1
ATOM 1346 C C . GLN A 1 171 ? 2.918 -1.645 13.022 1.00 89.88 171 GLN A C 1
ATOM 1348 O O . GLN A 1 171 ? 2.018 -1.649 13.861 1.00 89.88 171 GLN A O 1
ATOM 1353 N N . ASN A 1 172 ? 2.893 -0.865 11.937 1.00 87.25 172 ASN A N 1
ATOM 1354 C CA . ASN A 1 172 ? 1.775 0.033 11.636 1.00 87.25 172 ASN A CA 1
ATOM 1355 C C . ASN A 1 172 ? 0.470 -0.757 11.468 1.00 87.25 172 ASN A C 1
ATOM 1357 O O . ASN A 1 172 ? -0.512 -0.470 12.140 1.00 87.25 172 ASN A O 1
ATOM 1361 N N . PHE A 1 173 ? 0.489 -1.834 10.679 1.00 91.06 173 PHE A N 1
ATOM 1362 C CA . PHE A 1 173 ? -0.687 -2.678 10.458 1.00 91.06 173 PHE A CA 1
ATOM 1363 C C . PHE A 1 173 ? -1.165 -3.385 11.726 1.00 91.06 173 PHE A C 1
ATOM 1365 O O . PHE A 1 173 ? -2.363 -3.588 11.912 1.00 91.06 173 PHE A O 1
ATOM 1372 N N . LYS A 1 174 ? -0.249 -3.735 12.632 1.00 90.25 174 LYS A N 1
ATOM 1373 C CA . LYS A 1 174 ? -0.623 -4.240 13.954 1.00 90.25 174 LYS A CA 1
ATOM 1374 C C . LYS A 1 174 ? -1.390 -3.187 14.759 1.00 90.25 174 LYS A C 1
ATOM 1376 O O . LYS A 1 174 ? -2.392 -3.525 15.383 1.00 90.25 174 LYS A O 1
ATOM 1381 N N . ALA A 1 175 ? -0.945 -1.929 14.738 1.00 88.56 175 ALA A N 1
ATOM 1382 C CA . ALA A 1 175 ? -1.665 -0.828 15.375 1.00 88.56 175 ALA A CA 1
ATOM 1383 C C . ALA A 1 175 ? -3.020 -0.566 14.696 1.00 88.56 175 ALA A C 1
ATOM 1385 O O . ALA A 1 175 ? -4.014 -0.376 15.397 1.00 88.56 175 ALA A O 1
ATOM 1386 N N . ASP A 1 176 ? -3.081 -0.644 13.365 1.00 88.81 176 ASP A N 1
ATOM 1387 C CA . ASP A 1 176 ? -4.312 -0.462 12.591 1.00 88.81 176 ASP A CA 1
ATOM 1388 C C . ASP A 1 176 ? -5.360 -1.529 12.930 1.00 88.81 176 ASP A C 1
ATOM 1390 O O . ASP A 1 176 ? -6.522 -1.190 13.146 1.00 88.81 176 ASP A O 1
ATOM 1394 N N . VAL A 1 177 ? -4.968 -2.804 13.062 1.00 91.06 177 VAL A N 1
ATOM 1395 C CA . VAL A 1 177 ? -5.884 -3.885 13.481 1.00 91.06 177 VAL A CA 1
ATOM 1396 C C . VAL A 1 177 ? -6.442 -3.626 14.883 1.00 91.06 177 VAL A C 1
ATOM 1398 O O . VAL A 1 177 ? -7.639 -3.787 15.116 1.00 91.06 177 VAL A O 1
ATOM 1401 N N . GLU A 1 178 ? -5.605 -3.197 15.829 1.00 89.38 178 GLU A N 1
ATOM 1402 C CA . GLU A 1 178 ? -6.060 -2.894 17.191 1.00 89.38 178 GLU A CA 1
ATOM 1403 C C . GLU A 1 178 ? -6.926 -1.626 17.257 1.00 89.38 178 GLU A C 1
ATOM 1405 O O . GLU A 1 178 ? -7.847 -1.550 18.074 1.00 89.38 178 GLU A O 1
ATOM 1410 N N . MET A 1 179 ? -6.675 -0.640 16.392 1.00 86.31 179 MET A N 1
ATOM 1411 C CA . MET A 1 179 ? -7.539 0.531 16.236 1.00 86.31 179 MET A CA 1
ATOM 1412 C C . MET A 1 179 ? -8.896 0.136 15.649 1.00 86.31 179 MET A C 1
ATOM 1414 O O . MET A 1 179 ? -9.929 0.495 16.212 1.00 86.31 179 MET A O 1
ATOM 1418 N N . ALA A 1 180 ? -8.906 -0.653 14.573 1.00 89.69 180 ALA A N 1
ATOM 1419 C CA . ALA A 1 180 ? -10.129 -1.122 13.936 1.00 89.69 180 ALA A CA 1
ATOM 1420 C C . ALA A 1 180 ? -10.999 -1.911 14.927 1.00 89.69 180 ALA A C 1
ATOM 1422 O O . ALA A 1 180 ? -12.167 -1.576 15.118 1.00 89.69 180 ALA A O 1
ATOM 1423 N N . LYS A 1 181 ? -10.423 -2.857 15.679 1.00 90.06 181 LYS A N 1
ATOM 1424 C CA . LYS A 1 181 ? -11.141 -3.573 16.748 1.00 90.06 181 LYS A CA 1
ATOM 1425 C C . LYS A 1 181 ? -11.844 -2.630 17.723 1.00 90.06 181 LYS A C 1
ATOM 1427 O O . LYS A 1 181 ? -13.019 -2.827 18.023 1.00 90.06 181 LYS A O 1
ATOM 1432 N N . LYS A 1 182 ? -11.158 -1.579 18.190 1.00 88.81 182 LYS A N 1
ATOM 1433 C CA . LYS A 1 182 ? -11.751 -0.574 19.091 1.00 88.81 182 LYS A CA 1
ATOM 1434 C C . LYS A 1 182 ? -12.907 0.168 18.423 1.00 88.81 182 LYS A C 1
ATOM 1436 O O . LYS A 1 182 ? -13.973 0.267 19.021 1.00 88.81 182 LYS A O 1
ATOM 1441 N N . CYS A 1 183 ? -12.721 0.630 17.188 1.00 86.69 183 CYS A N 1
ATOM 1442 C CA . CYS A 1 183 ? -13.749 1.308 16.394 1.00 86.69 183 CYS A CA 1
ATOM 1443 C C . CYS A 1 183 ? -15.016 0.457 16.199 1.00 86.69 183 CYS A C 1
ATOM 1445 O O . CYS A 1 183 ? -16.129 0.981 16.219 1.00 86.69 183 CYS A O 1
ATOM 1447 N N . PHE A 1 184 ? -14.860 -0.861 16.069 1.00 88.00 184 PHE A N 1
ATOM 1448 C CA . PHE A 1 184 ? -15.965 -1.811 15.919 1.00 88.00 184 PHE A CA 1
ATOM 1449 C C . PHE A 1 184 ? -16.434 -2.445 17.243 1.00 88.00 184 PHE A C 1
ATOM 1451 O O . PHE A 1 184 ? -17.287 -3.331 17.223 1.00 88.00 184 PHE A O 1
ATOM 1458 N N . ASN A 1 185 ? -15.938 -1.981 18.399 1.00 90.38 185 ASN A N 1
ATOM 1459 C CA . ASN A 1 185 ? -16.238 -2.527 19.731 1.00 90.38 185 ASN A CA 1
ATOM 1460 C C . ASN A 1 185 ? -15.953 -4.040 19.870 1.00 90.38 185 ASN A C 1
ATOM 1462 O O . ASN A 1 185 ? -16.661 -4.762 20.575 1.00 90.38 185 ASN A O 1
ATOM 1466 N N . GLN A 1 186 ? -14.912 -4.528 19.199 1.00 90.25 186 GLN A N 1
ATOM 1467 C CA . GLN A 1 186 ? -14.457 -5.917 19.224 1.00 90.25 186 GLN A CA 1
ATOM 1468 C C . GLN A 1 186 ? -13.295 -6.074 20.216 1.00 90.25 186 GLN A C 1
ATOM 1470 O O . GLN A 1 186 ? -12.372 -5.264 20.255 1.00 90.25 186 GLN A O 1
ATOM 1475 N N . THR A 1 187 ? -13.327 -7.127 21.036 1.00 87.44 187 THR A N 1
ATOM 1476 C CA . THR A 1 187 ? -12.347 -7.359 22.120 1.00 87.44 187 THR A CA 1
ATOM 1477 C C . THR A 1 187 ? -11.480 -8.603 21.917 1.00 87.44 187 THR A C 1
ATOM 1479 O O . THR A 1 187 ? -10.574 -8.868 22.704 1.00 87.44 187 THR A O 1
ATOM 1482 N N . GLY A 1 188 ? -11.733 -9.369 20.859 1.00 86.62 188 GLY A N 1
ATOM 1483 C CA . GLY A 1 188 ? -11.019 -10.594 20.524 1.00 86.62 188 GLY A CA 1
ATOM 1484 C C . GLY A 1 188 ? -11.513 -11.158 19.199 1.00 86.62 188 GLY A C 1
ATOM 1485 O O . GLY A 1 188 ? -12.424 -10.603 18.596 1.00 86.62 188 GLY A O 1
ATOM 1486 N N . GLY A 1 189 ? -10.920 -12.268 18.770 1.00 89.12 189 GLY A N 1
ATOM 1487 C CA . GLY A 1 189 ? -11.173 -12.841 17.453 1.00 89.12 189 GLY A CA 1
ATOM 1488 C C . GLY A 1 189 ? -10.057 -12.540 16.459 1.00 89.12 189 GLY A C 1
ATOM 1489 O O . GLY A 1 189 ? -9.078 -11.848 16.760 1.00 89.12 189 GLY A O 1
ATOM 1490 N N . VAL A 1 190 ? -10.207 -13.135 15.283 1.00 91.31 190 VAL A N 1
ATOM 1491 C CA . VAL A 1 190 ? -9.278 -12.996 14.168 1.00 91.31 190 VAL A CA 1
ATOM 1492 C C . VAL A 1 190 ? -9.802 -11.901 13.261 1.00 91.31 190 VAL A C 1
ATOM 1494 O O . VAL A 1 190 ? -10.919 -12.011 12.767 1.00 91.31 190 VAL A O 1
ATOM 1497 N N . HIS A 1 191 ? -8.987 -10.871 13.062 1.00 92.62 191 HIS A N 1
ATOM 1498 C CA . HIS A 1 191 ? -9.341 -9.702 12.272 1.00 92.62 191 HIS A CA 1
ATOM 1499 C C . HIS A 1 191 ? -8.222 -9.357 11.306 1.00 92.62 191 HIS A C 1
ATOM 1501 O O . HIS A 1 191 ? -7.046 -9.628 11.584 1.00 92.62 191 HIS A O 1
ATOM 1507 N N . ILE A 1 192 ? -8.596 -8.769 10.176 1.00 94.31 192 ILE A N 1
ATOM 1508 C CA . ILE A 1 192 ? -7.681 -8.462 9.082 1.00 94.31 192 ILE A CA 1
ATOM 1509 C C . ILE A 1 192 ? -7.894 -7.018 8.641 1.00 94.31 192 ILE A C 1
ATOM 1511 O O . ILE A 1 192 ? -9.009 -6.619 8.320 1.00 94.31 192 ILE A O 1
ATOM 1515 N N . VAL A 1 193 ? -6.807 -6.252 8.575 1.00 95.25 193 VAL A N 1
ATOM 1516 C CA . VAL A 1 193 ? -6.755 -4.955 7.894 1.00 95.25 193 VAL A CA 1
ATOM 1517 C C . VAL A 1 193 ? -5.963 -5.130 6.608 1.00 95.25 193 VAL A C 1
ATOM 1519 O O . VAL A 1 193 ? -4.865 -5.689 6.610 1.00 95.25 193 VAL A O 1
ATOM 1522 N N . GLN A 1 194 ? -6.509 -4.641 5.503 1.00 97.31 194 GLN A N 1
ATOM 1523 C CA . GLN A 1 194 ? -5.857 -4.670 4.199 1.00 97.31 194 GLN A CA 1
ATOM 1524 C C . GLN A 1 194 ? -5.747 -3.257 3.655 1.00 97.31 194 GLN A C 1
ATOM 1526 O O . GLN A 1 194 ? -6.671 -2.472 3.811 1.00 97.31 194 GLN A O 1
ATOM 1531 N N . GLU A 1 195 ? -4.645 -2.948 2.987 1.00 97.19 195 GLU A N 1
ATOM 1532 C CA . GLU A 1 195 ? -4.484 -1.721 2.214 1.00 97.19 195 GLU A CA 1
ATOM 1533 C C . GLU A 1 195 ? -4.203 -2.088 0.766 1.00 97.19 195 GLU A C 1
ATOM 1535 O O . GLU A 1 195 ? -3.350 -2.933 0.485 1.00 97.19 195 GLU A O 1
ATOM 1540 N N . MET A 1 196 ? -4.878 -1.400 -0.146 1.00 97.56 196 MET A N 1
ATOM 1541 C CA . MET A 1 196 ? -4.468 -1.301 -1.536 1.00 97.56 196 MET A CA 1
ATOM 1542 C C . MET A 1 196 ? -4.055 0.145 -1.789 1.00 97.56 196 MET A C 1
ATOM 1544 O O . MET A 1 196 ? -4.833 1.069 -1.550 1.00 97.56 196 MET A O 1
ATOM 1548 N N . ARG A 1 197 ? -2.833 0.355 -2.275 1.00 95.69 197 ARG A N 1
ATOM 1549 C CA . ARG A 1 197 ? -2.347 1.678 -2.679 1.00 95.69 197 ARG A CA 1
ATOM 1550 C C . ARG A 1 197 ? -1.609 1.603 -3.998 1.00 95.69 197 ARG A C 1
ATOM 1552 O O . ARG A 1 197 ? -0.918 0.620 -4.259 1.00 95.69 197 ARG A O 1
ATOM 1559 N N . GLY A 1 198 ? -1.701 2.647 -4.802 1.00 96.88 198 GLY A N 1
ATOM 1560 C CA . GLY A 1 198 ? -1.122 2.598 -6.128 1.00 96.88 198 GLY A CA 1
ATOM 1561 C C . GLY A 1 198 ? -1.455 3.791 -6.993 1.00 96.88 198 GLY A C 1
ATOM 1562 O O . GLY A 1 198 ? -1.940 4.821 -6.519 1.00 96.88 198 GLY A O 1
ATOM 1563 N N . CYS A 1 199 ? -1.156 3.630 -8.272 1.00 97.50 199 CYS A N 1
ATOM 1564 C CA . CYS A 1 199 ? -1.516 4.575 -9.307 1.00 97.50 199 CYS A CA 1
ATOM 1565 C C . CYS A 1 199 ? -1.695 3.863 -10.643 1.00 97.50 199 CYS A C 1
ATOM 1567 O O . CYS A 1 199 ? -1.118 2.800 -10.891 1.00 97.50 199 CYS A O 1
ATOM 1569 N N . GLU A 1 200 ? -2.485 4.489 -11.497 1.00 97.38 200 GLU A N 1
ATOM 1570 C CA . GLU A 1 200 ? -2.631 4.180 -12.910 1.00 97.38 200 GLU A CA 1
ATOM 1571 C C . GLU A 1 200 ? -2.020 5.306 -13.737 1.00 97.38 200 GLU A C 1
ATOM 1573 O O . GLU A 1 200 ? -1.998 6.464 -13.311 1.00 97.38 200 GLU A O 1
ATOM 1578 N N . TRP A 1 201 ? -1.475 4.943 -14.892 1.00 96.06 201 TRP A N 1
ATOM 1579 C CA . TRP A 1 201 ? -0.912 5.866 -15.863 1.00 96.06 201 TRP A CA 1
ATOM 1580 C C . TRP A 1 201 ? -1.369 5.463 -17.261 1.00 96.06 201 TRP A C 1
ATOM 1582 O O . TRP A 1 201 ? -1.104 4.347 -17.702 1.00 96.06 201 TRP A O 1
ATOM 1592 N N . ASP A 1 202 ? -2.022 6.392 -17.943 1.00 94.62 202 ASP A N 1
ATOM 1593 C CA . ASP A 1 202 ? -2.427 6.268 -19.338 1.00 94.62 202 ASP A CA 1
ATOM 1594 C C . ASP A 1 202 ? -1.282 6.760 -20.248 1.00 94.62 202 ASP A C 1
ATOM 1596 O O . ASP A 1 202 ? -0.826 7.907 -20.128 1.00 94.62 202 ASP A O 1
ATOM 1600 N N . GLU A 1 203 ? -0.753 5.889 -21.119 1.00 90.81 203 GLU A N 1
ATOM 1601 C CA . GLU A 1 203 ? 0.353 6.251 -22.021 1.00 90.81 203 GLU A CA 1
ATOM 1602 C C . GLU A 1 203 ? -0.056 7.280 -23.091 1.00 90.81 203 GLU A C 1
ATOM 1604 O O . GLU A 1 203 ? 0.800 8.050 -23.534 1.00 90.81 203 GLU A O 1
ATOM 1609 N N . GLU A 1 204 ? -1.328 7.313 -23.497 1.00 90.31 204 GLU A N 1
ATOM 1610 C CA . GLU A 1 204 ? -1.846 8.171 -24.567 1.00 90.31 204 GLU A CA 1
ATOM 1611 C C . GLU A 1 204 ? -2.115 9.590 -24.060 1.00 90.31 204 GLU A C 1
ATOM 1613 O O . GLU A 1 204 ? -1.604 10.570 -24.610 1.00 90.31 204 GLU A O 1
ATOM 1618 N N . THR A 1 205 ? -2.892 9.712 -22.985 1.00 93.69 205 THR A N 1
ATOM 1619 C CA . THR A 1 205 ? -3.280 11.011 -22.416 1.00 93.69 205 THR A CA 1
ATOM 1620 C C . THR A 1 205 ? -2.219 11.565 -21.465 1.00 93.69 205 THR A C 1
ATOM 1622 O O . THR A 1 205 ? -2.159 12.772 -21.217 1.00 93.69 205 THR A O 1
ATOM 1625 N N . GLY A 1 206 ? -1.366 10.694 -20.918 1.00 91.56 206 GLY A N 1
ATOM 1626 C CA . GLY A 1 206 ? -0.433 11.030 -19.848 1.00 91.56 206 GLY A CA 1
ATOM 1627 C C . GLY A 1 206 ? -1.102 11.207 -18.483 1.00 91.56 206 GLY A C 1
ATOM 1628 O O . GLY A 1 206 ? -0.407 11.580 -17.529 1.00 91.56 206 GLY A O 1
ATOM 1629 N N . GLU A 1 207 ? -2.413 10.961 -18.382 1.00 94.25 207 GLU A N 1
ATOM 1630 C CA . GLU A 1 207 ? -3.178 11.075 -17.145 1.00 94.25 207 GLU A CA 1
ATOM 1631 C C . GLU A 1 207 ? -2.680 10.073 -16.099 1.00 94.25 207 GLU A C 1
ATOM 1633 O O . GLU A 1 207 ? -2.222 8.969 -16.406 1.00 94.25 207 GLU A O 1
ATOM 1638 N N . VAL A 1 208 ? -2.732 10.499 -14.838 1.00 94.19 208 VAL A N 1
ATOM 1639 C CA . VAL A 1 208 ? -2.361 9.690 -13.686 1.00 94.19 208 VAL A CA 1
ATOM 1640 C C . VAL A 1 208 ? -3.477 9.748 -12.662 1.00 94.19 208 VAL A C 1
ATOM 1642 O O . VAL A 1 208 ? -3.852 10.831 -12.208 1.00 94.19 208 VAL A O 1
ATOM 1645 N N . THR A 1 209 ? -3.906 8.580 -12.197 1.00 95.06 209 THR A N 1
ATOM 1646 C CA . THR A 1 209 ? -4.871 8.458 -11.103 1.00 95.06 209 THR A CA 1
ATOM 1647 C C . THR A 1 209 ? -4.242 7.681 -9.958 1.00 95.06 209 THR A C 1
ATOM 1649 O O . THR A 1 209 ? -3.893 6.515 -10.104 1.00 95.06 209 THR A O 1
ATOM 1652 N N . GLY A 1 210 ? -4.066 8.329 -8.807 1.00 95.50 210 GLY A N 1
ATOM 1653 C CA . GLY A 1 210 ? -3.629 7.670 -7.577 1.00 95.50 210 GLY A CA 1
ATOM 1654 C C . GLY A 1 210 ? -4.813 7.109 -6.795 1.00 95.50 210 GLY A C 1
ATOM 1655 O O . GLY A 1 210 ? -5.879 7.717 -6.765 1.00 95.50 210 GLY A O 1
ATOM 1656 N N . TYR A 1 211 ? -4.620 5.989 -6.108 1.00 95.62 211 TYR A N 1
ATOM 1657 C CA . TYR A 1 211 ? -5.627 5.420 -5.214 1.00 95.62 211 TYR A CA 1
ATOM 1658 C C . TYR A 1 211 ? -4.990 4.866 -3.953 1.00 95.62 211 TYR A C 1
ATOM 1660 O O . TYR A 1 211 ? -3.843 4.406 -3.931 1.00 95.62 211 TYR A O 1
ATOM 1668 N N . ARG A 1 212 ? -5.767 4.920 -2.876 1.00 95.88 212 ARG A N 1
ATOM 1669 C CA . ARG A 1 212 ? -5.404 4.348 -1.592 1.00 95.88 212 ARG A CA 1
ATOM 1670 C C . ARG A 1 212 ? -6.666 4.027 -0.808 1.00 95.88 212 ARG A C 1
ATOM 1672 O O . ARG A 1 212 ? -7.499 4.901 -0.595 1.00 95.88 212 ARG A O 1
ATOM 1679 N N . GLN A 1 213 ? -6.801 2.786 -0.378 1.00 96.56 213 GLN A N 1
ATOM 1680 C CA . GLN A 1 213 ? -7.984 2.307 0.325 1.00 96.56 213 GLN A CA 1
ATOM 1681 C C . GLN A 1 213 ? -7.596 1.267 1.363 1.00 96.56 213 GLN A C 1
ATOM 1683 O O . GLN A 1 213 ? -6.675 0.478 1.147 1.00 96.56 213 GLN A O 1
ATOM 1688 N N . TYR A 1 214 ? -8.325 1.272 2.470 1.00 96.00 214 TYR A N 1
ATOM 1689 C CA . TYR A 1 214 ? -8.241 0.277 3.519 1.00 96.00 214 TYR A CA 1
ATOM 1690 C C . TYR A 1 214 ? -9.543 -0.515 3.596 1.00 96.00 214 TYR A C 1
ATOM 1692 O O . TYR A 1 214 ? -10.634 0.060 3.572 1.00 96.00 214 TYR A O 1
ATOM 1700 N N . GLY A 1 215 ? -9.409 -1.828 3.743 1.00 96.12 215 GLY A N 1
ATOM 1701 C CA . GLY A 1 215 ? -10.484 -2.751 4.082 1.00 96.12 215 GLY A CA 1
ATOM 1702 C C . GLY A 1 215 ? -10.277 -3.350 5.470 1.00 96.12 215 GLY A C 1
ATOM 1703 O O . GLY A 1 215 ? -9.141 -3.514 5.923 1.00 96.12 215 GLY A O 1
ATOM 1704 N N . TYR A 1 216 ? -11.379 -3.690 6.132 1.00 94.44 216 TYR A N 1
ATOM 1705 C CA . TYR A 1 216 ? -11.404 -4.369 7.421 1.00 94.44 216 TYR A CA 1
ATOM 1706 C C . TYR A 1 216 ? -12.344 -5.573 7.355 1.00 94.44 216 TYR A C 1
ATOM 1708 O O . TYR A 1 216 ? -13.506 -5.432 6.976 1.00 94.44 216 TYR A O 1
ATOM 1716 N N . ASP A 1 217 ? -11.828 -6.757 7.685 1.00 94.12 217 ASP A N 1
ATOM 1717 C CA . ASP A 1 217 ? -12.538 -8.043 7.603 1.00 94.12 217 ASP A CA 1
ATOM 1718 C C . ASP A 1 217 ? -13.197 -8.305 6.232 1.00 94.12 217 ASP A C 1
ATOM 1720 O O . ASP A 1 217 ? -14.256 -8.921 6.128 1.00 94.12 217 ASP A O 1
ATOM 1724 N N . GLY A 1 218 ? -12.541 -7.846 5.158 1.00 92.75 218 GLY A N 1
ATOM 1725 C CA . GLY A 1 218 ? -12.994 -8.019 3.774 1.00 92.75 218 GLY A CA 1
ATOM 1726 C C . GLY A 1 218 ? -14.029 -6.996 3.297 1.00 92.75 218 GLY A C 1
ATOM 1727 O O . GLY A 1 218 ? -14.458 -7.074 2.149 1.00 92.75 218 GLY A O 1
ATOM 1728 N N . GLU A 1 219 ? -14.410 -6.033 4.137 1.00 95.00 219 GLU A N 1
ATOM 1729 C CA . GLU A 1 219 ? -15.317 -4.941 3.776 1.00 95.00 219 GLU A CA 1
ATOM 1730 C C . GLU A 1 219 ? -14.573 -3.602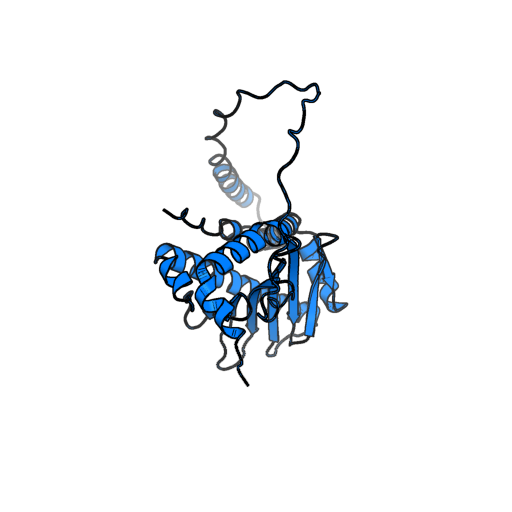 3.700 1.00 95.00 219 GLU A C 1
ATOM 1732 O O . GLU A 1 219 ? -13.580 -3.390 4.398 1.00 95.00 219 GLU A O 1
ATOM 1737 N N . ASP A 1 220 ? -15.073 -2.672 2.885 1.00 94.69 220 ASP A N 1
ATOM 1738 C CA . ASP A 1 220 ? -14.495 -1.332 2.778 1.00 94.69 220 ASP A CA 1
ATOM 1739 C C . ASP A 1 220 ? -14.522 -0.611 4.134 1.00 94.69 220 ASP A C 1
ATOM 1741 O O . ASP A 1 220 ? -15.515 -0.648 4.874 1.00 94.69 220 ASP A O 1
ATOM 1745 N N . TRP A 1 221 ? -13.417 0.065 4.462 1.00 92.69 221 TRP A N 1
ATOM 1746 C CA . TRP A 1 221 ? -13.253 0.776 5.728 1.00 92.69 221 TRP A CA 1
ATOM 1747 C C . TRP A 1 221 ? -12.945 2.260 5.519 1.00 92.69 221 TRP A C 1
ATOM 1749 O O . TRP A 1 221 ? -13.720 3.108 5.970 1.00 92.69 221 TRP A O 1
ATOM 1759 N N . LEU A 1 222 ? -11.866 2.579 4.798 1.00 94.06 222 LEU A N 1
ATOM 1760 C CA . LEU A 1 222 ? -11.424 3.949 4.517 1.00 94.06 222 LEU A CA 1
ATOM 1761 C C . LEU A 1 222 ? -11.002 4.083 3.058 1.00 94.06 222 LEU A C 1
ATOM 1763 O O . LEU A 1 222 ? -10.316 3.212 2.532 1.00 94.06 222 LEU A O 1
ATOM 1767 N N . THR A 1 223 ? -11.333 5.201 2.423 1.00 96.44 223 THR A N 1
ATOM 1768 C CA . THR A 1 223 ? -10.886 5.508 1.057 1.00 96.44 223 THR A CA 1
ATOM 1769 C C . THR A 1 223 ? -10.260 6.891 1.004 1.00 96.44 223 THR A C 1
ATOM 1771 O O . THR A 1 223 ? -10.726 7.821 1.660 1.00 96.44 223 THR A O 1
ATOM 1774 N N . TRP A 1 224 ? -9.176 7.026 0.251 1.00 95.81 224 TRP A N 1
ATOM 1775 C CA . TRP A 1 224 ? -8.523 8.301 -0.002 1.00 95.81 224 TRP A CA 1
ATOM 1776 C C . TRP A 1 224 ? -9.252 9.078 -1.094 1.00 95.81 224 TRP A C 1
ATOM 1778 O O . TRP A 1 224 ? -9.383 8.596 -2.218 1.00 95.81 224 TRP A O 1
ATOM 1788 N N . ASP A 1 225 ? -9.661 10.305 -0.785 1.00 95.81 225 ASP A N 1
ATOM 1789 C CA . ASP A 1 225 ? -10.193 11.236 -1.772 1.00 95.81 225 ASP A CA 1
ATOM 1790 C C . ASP A 1 225 ? -9.060 12.054 -2.388 1.00 95.81 225 ASP A C 1
ATOM 1792 O O . ASP A 1 225 ? -8.393 12.843 -1.715 1.00 95.81 225 ASP A O 1
ATOM 1796 N N . THR A 1 226 ? -8.817 11.868 -3.682 1.00 90.19 226 THR A N 1
ATOM 1797 C CA . THR A 1 226 ? -7.757 12.581 -4.409 1.00 90.19 226 THR A CA 1
ATOM 1798 C C . THR A 1 226 ? -8.081 14.060 -4.628 1.00 90.19 226 THR A C 1
ATOM 1800 O O . THR A 1 226 ? -7.158 14.875 -4.732 1.00 90.19 226 THR A O 1
ATOM 1803 N N . GLY A 1 227 ? -9.365 14.432 -4.638 1.00 91.50 227 GLY A N 1
ATOM 1804 C CA . GLY A 1 227 ? -9.818 15.813 -4.793 1.00 91.50 227 GLY A CA 1
ATOM 1805 C C . GLY A 1 227 ? -9.461 16.676 -3.582 1.00 91.50 227 GLY A C 1
ATOM 1806 O O . GLY A 1 227 ? -8.818 17.720 -3.714 1.00 91.50 227 GLY A O 1
ATOM 1807 N N . THR A 1 228 ? -9.817 16.224 -2.383 1.00 94.25 228 THR A N 1
ATOM 1808 C CA . THR A 1 228 ? -9.570 16.924 -1.117 1.00 94.25 228 THR A CA 1
ATOM 1809 C C . THR A 1 228 ? -8.255 16.520 -0.456 1.00 94.25 228 THR A C 1
ATOM 1811 O O . THR A 1 228 ? -7.746 17.272 0.374 1.00 94.25 228 THR A O 1
ATOM 1814 N N . ASN A 1 229 ? -7.646 15.401 -0.865 1.00 92.69 229 ASN A N 1
ATOM 1815 C CA . ASN A 1 229 ? -6.455 14.800 -0.253 1.00 92.69 229 ASN A CA 1
ATOM 1816 C C . ASN A 1 229 ? -6.672 14.456 1.229 1.00 92.69 229 ASN A C 1
ATOM 1818 O O . ASN A 1 229 ? -5.861 14.802 2.092 1.00 92.69 229 A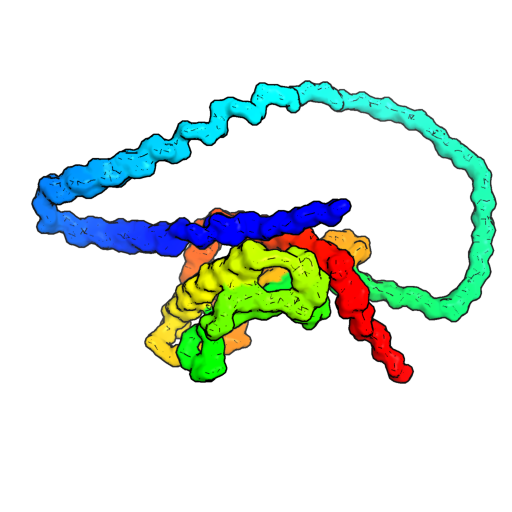SN A O 1
ATOM 1822 N N . THR A 1 230 ? -7.804 13.812 1.514 1.00 94.88 230 THR A N 1
ATOM 1823 C CA . THR A 1 230 ? -8.216 13.389 2.858 1.00 94.88 230 THR A CA 1
ATOM 1824 C C . THR A 1 230 ? -8.844 12.001 2.828 1.00 94.88 230 THR A C 1
ATOM 1826 O O . THR A 1 230 ? -9.277 11.522 1.784 1.00 94.88 230 THR A O 1
ATOM 1829 N N . TRP A 1 231 ? -8.953 11.372 3.993 1.00 95.88 231 TRP A N 1
ATOM 1830 C CA . TRP A 1 231 ? -9.660 10.108 4.171 1.00 95.88 231 TRP A CA 1
ATOM 1831 C C . TRP A 1 231 ? -11.171 10.301 4.287 1.00 95.88 231 TRP A C 1
ATOM 1833 O O . TRP A 1 231 ? -11.626 11.206 4.991 1.00 95.88 231 TRP A O 1
ATOM 1843 N N . ILE A 1 232 ? -11.922 9.413 3.636 1.00 96.19 232 ILE A N 1
ATOM 1844 C CA . ILE A 1 232 ? -13.381 9.292 3.686 1.00 96.19 232 ILE A CA 1
ATOM 1845 C C . ILE A 1 232 ? -13.752 7.942 4.326 1.00 96.19 232 ILE A C 1
ATOM 1847 O O . ILE A 1 232 ? -13.141 6.922 3.983 1.00 96.19 232 ILE A O 1
ATOM 1851 N N . PRO A 1 233 ? -14.751 7.899 5.232 1.00 93.38 233 PRO A N 1
ATOM 1852 C CA . PRO A 1 233 ? -15.214 6.648 5.820 1.00 93.38 233 PRO A CA 1
ATOM 1853 C C . PRO A 1 233 ? -16.117 5.908 4.848 1.00 93.38 233 PRO A C 1
ATOM 1855 O O . PRO A 1 233 ? -17.053 6.493 4.308 1.00 93.38 233 PRO A O 1
ATOM 1858 N N . ALA A 1 234 ? -15.927 4.597 4.729 1.00 91.44 234 ALA A N 1
ATOM 1859 C CA . ALA A 1 234 ? -16.961 3.729 4.167 1.00 91.44 234 ALA A CA 1
ATOM 1860 C C . ALA A 1 234 ? -18.069 3.426 5.196 1.00 91.44 234 ALA A C 1
ATOM 1862 O O . ALA A 1 234 ? -19.203 3.123 4.831 1.00 91.44 234 ALA A O 1
ATOM 1863 N N . LYS A 1 235 ? -17.751 3.518 6.497 1.00 87.12 235 LYS A N 1
ATOM 1864 C CA . LYS A 1 235 ? -18.658 3.206 7.610 1.00 87.12 235 LYS A CA 1
ATOM 1865 C C . LYS A 1 235 ? -18.540 4.217 8.743 1.00 87.12 235 LYS A C 1
ATOM 1867 O O . LYS A 1 235 ? -17.454 4.718 9.021 1.00 87.12 235 LYS A O 1
ATOM 1872 N N . GLN A 1 236 ? -19.638 4.424 9.467 1.00 89.25 236 GLN A N 1
ATOM 1873 C CA . GLN A 1 236 ? -19.696 5.354 10.599 1.00 89.25 236 GLN A CA 1
ATOM 1874 C C . GLN A 1 236 ? -18.700 5.000 11.718 1.00 89.25 236 GLN A C 1
ATOM 1876 O O . GLN A 1 236 ? -18.103 5.870 12.338 1.00 89.25 236 GLN A O 1
ATOM 1881 N N . GLN A 1 237 ? -18.448 3.709 11.939 1.00 88.12 237 GLN A N 1
ATOM 1882 C CA . GLN A 1 237 ? -17.500 3.216 12.943 1.00 88.12 237 GLN A CA 1
ATOM 1883 C C . GLN A 1 237 ? -16.063 3.720 12.710 1.00 88.12 237 GLN A C 1
ATOM 1885 O O . GLN A 1 237 ? -15.255 3.715 13.634 1.00 88.12 237 GLN A O 1
ATOM 1890 N N . ALA A 1 238 ? -15.737 4.170 11.495 1.00 86.94 238 ALA A N 1
ATOM 1891 C CA . ALA A 1 238 ? -14.416 4.669 11.1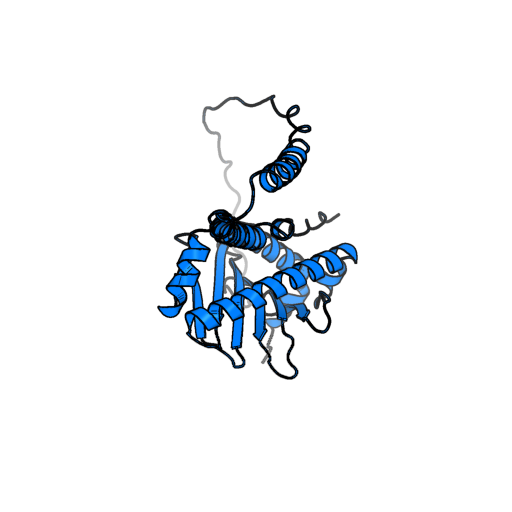35 1.00 86.94 238 ALA A CA 1
ATOM 1892 C C . ALA A 1 238 ? -14.201 6.168 11.439 1.00 86.94 238 ALA A C 1
ATOM 1894 O O . ALA A 1 238 ? -13.100 6.669 11.216 1.00 86.94 238 ALA A O 1
ATOM 1895 N N . GLU A 1 239 ? -15.208 6.885 11.960 1.00 86.44 239 GLU A N 1
ATOM 1896 C CA . GLU A 1 239 ? -15.131 8.328 12.263 1.00 86.44 239 GLU A CA 1
ATOM 1897 C C . GLU A 1 239 ? -13.931 8.680 13.156 1.00 86.44 239 GLU A C 1
ATOM 1899 O O . GLU A 1 239 ? -13.152 9.568 12.817 1.00 86.44 239 GLU A O 1
ATOM 1904 N N . ILE A 1 240 ? -13.709 7.917 14.234 1.00 82.81 240 ILE A N 1
ATOM 1905 C CA . ILE A 1 240 ? -12.577 8.133 15.154 1.00 82.81 240 ILE A CA 1
ATOM 1906 C C . ILE A 1 240 ? -11.237 8.028 14.414 1.00 82.81 240 ILE A C 1
ATOM 1908 O O . ILE A 1 240 ? -10.340 8.846 14.618 1.00 82.81 240 ILE A O 1
ATOM 1912 N N . THR A 1 241 ? -11.085 7.026 13.546 1.00 85.06 241 THR A N 1
ATOM 1913 C CA . THR A 1 241 ? -9.852 6.831 12.772 1.00 85.06 241 THR A CA 1
ATOM 1914 C C . THR A 1 241 ? -9.607 8.003 11.834 1.00 85.06 241 THR A C 1
ATOM 1916 O O . THR A 1 241 ? -8.484 8.488 11.725 1.00 85.06 241 THR A O 1
ATOM 1919 N N . ILE A 1 242 ? -10.661 8.496 11.192 1.00 88.88 242 ILE A N 1
ATOM 1920 C CA . ILE A 1 242 ? -10.577 9.606 10.246 1.00 88.88 242 ILE A CA 1
ATOM 1921 C C . ILE A 1 242 ? -10.225 10.903 10.943 1.00 88.88 242 ILE A C 1
ATOM 1923 O O . ILE A 1 242 ? -9.377 11.628 10.429 1.00 88.88 242 ILE A O 1
ATOM 1927 N N . ASP A 1 243 ? -10.802 11.179 12.110 1.00 86.69 243 ASP A N 1
ATOM 1928 C CA . ASP A 1 243 ? -10.432 12.349 12.901 1.00 86.69 243 ASP A CA 1
ATOM 1929 C C . ASP A 1 243 ? -8.934 12.333 13.227 1.00 86.69 243 ASP A C 1
ATOM 1931 O O . ASP A 1 243 ? -8.248 13.339 13.047 1.00 86.69 243 ASP A O 1
ATOM 1935 N N . ILE A 1 244 ? -8.384 11.184 13.627 1.00 86.00 244 ILE A N 1
ATOM 1936 C CA . ILE A 1 244 ? -6.947 11.044 13.901 1.00 86.00 244 ILE A CA 1
ATOM 1937 C C . ILE A 1 244 ? -6.132 11.250 12.614 1.00 86.00 244 ILE A C 1
ATOM 1939 O O . ILE A 1 244 ? -5.212 12.071 12.565 1.00 86.00 244 ILE A O 1
ATOM 1943 N N . TRP A 1 245 ? -6.474 10.532 11.544 1.00 89.69 245 TRP A N 1
ATOM 1944 C CA . TRP A 1 245 ? -5.671 10.490 10.322 1.00 89.69 245 TRP A CA 1
ATOM 1945 C C . TRP A 1 245 ? -5.731 11.806 9.536 1.00 89.69 245 TRP A C 1
ATOM 1947 O O . TRP A 1 245 ? -4.703 12.279 9.052 1.00 89.69 245 TRP A O 1
ATOM 1957 N N . ASN A 1 246 ? -6.897 12.454 9.462 1.00 93.69 246 ASN A N 1
ATOM 1958 C CA . ASN A 1 246 ? -7.060 13.741 8.780 1.00 93.69 246 ASN A CA 1
ATOM 1959 C C . ASN A 1 246 ? -6.500 14.927 9.582 1.00 93.69 246 ASN A C 1
ATOM 1961 O O . ASN A 1 246 ? -6.227 15.989 9.001 1.00 93.69 246 ASN A O 1
ATOM 1965 N N . ASN A 1 247 ? -6.286 14.774 10.892 1.00 92.00 247 ASN A N 1
ATOM 1966 C CA . ASN A 1 247 ? -5.574 15.765 11.699 1.00 92.00 247 ASN A CA 1
ATOM 1967 C C . ASN A 1 247 ? -4.047 15.654 11.570 1.00 92.00 247 ASN A C 1
ATOM 1969 O O . ASN A 1 247 ? -3.347 16.648 11.774 1.00 92.00 247 ASN A O 1
ATOM 1973 N N . ASN A 1 248 ? -3.517 14.516 11.113 1.00 89.69 248 ASN A N 1
ATOM 1974 C CA . ASN A 1 248 ? -2.094 14.363 10.818 1.00 89.69 248 ASN A CA 1
ATOM 1975 C C . ASN A 1 248 ? -1.713 14.993 9.462 1.00 89.69 248 ASN A C 1
ATOM 1977 O O . ASN A 1 248 ? -1.571 14.325 8.436 1.00 89.69 248 ASN A O 1
ATOM 1981 N N . LYS A 1 249 ? -1.515 16.317 9.450 1.00 90.94 249 LYS A N 1
ATOM 1982 C CA . LYS A 1 249 ? -1.224 17.077 8.219 1.00 90.94 249 LYS A CA 1
ATOM 1983 C C . LYS A 1 249 ? 0.068 16.653 7.523 1.00 90.94 249 LYS A C 1
ATOM 1985 O O . LYS A 1 249 ? 0.108 16.647 6.295 1.00 90.94 249 LYS A O 1
ATOM 1990 N N . ALA A 1 250 ? 1.101 16.280 8.278 1.00 89.56 250 ALA A N 1
ATOM 1991 C CA . ALA A 1 250 ? 2.359 15.806 7.703 1.00 89.56 250 ALA A CA 1
ATOM 1992 C C . ALA A 1 250 ? 2.146 14.513 6.902 1.00 89.56 250 ALA A C 1
ATOM 1994 O O . ALA A 1 250 ? 2.610 14.400 5.764 1.00 89.56 250 ALA A O 1
ATOM 1995 N N . LYS A 1 251 ? 1.366 13.580 7.459 1.00 86.94 251 LYS A N 1
ATOM 1996 C CA . LYS A 1 251 ? 1.036 12.320 6.797 1.00 86.94 251 LYS A CA 1
ATOM 1997 C C . LYS A 1 251 ? 0.190 12.533 5.541 1.00 86.94 251 LYS A C 1
ATOM 1999 O O . LYS A 1 251 ? 0.540 11.988 4.500 1.00 86.94 251 LYS A O 1
ATOM 2004 N N . LEU A 1 252 ? -0.829 13.397 5.591 1.00 91.38 252 LEU A N 1
ATOM 2005 C CA . LEU A 1 252 ? -1.635 13.733 4.407 1.00 91.38 252 LEU A CA 1
ATOM 2006 C C . LEU A 1 252 ? -0.786 14.305 3.260 1.00 91.38 252 LEU A C 1
ATOM 2008 O O . LEU A 1 252 ? -0.965 13.923 2.105 1.00 91.38 252 LEU A O 1
ATOM 2012 N N . VAL A 1 253 ? 0.155 15.207 3.565 1.00 92.69 253 VAL A N 1
ATOM 2013 C CA . VAL A 1 253 ? 1.061 15.786 2.557 1.00 92.69 253 VAL A CA 1
ATOM 2014 C C . VAL A 1 253 ? 1.966 14.714 1.953 1.00 92.69 253 VAL A C 1
ATOM 2016 O O . VAL A 1 253 ? 2.140 14.682 0.736 1.00 92.69 253 VAL A O 1
ATOM 2019 N N . SER A 1 254 ? 2.515 13.827 2.783 1.00 88.31 254 SER A N 1
ATOM 2020 C CA . SER A 1 254 ? 3.347 12.713 2.320 1.00 88.31 254 SER A CA 1
ATOM 2021 C C . SER A 1 254 ? 2.561 11.746 1.432 1.00 88.31 254 SER A C 1
ATOM 2023 O O . SER A 1 254 ? 3.025 11.397 0.349 1.00 88.31 254 SER A O 1
ATOM 2025 N N . ASP A 1 255 ? 1.341 11.380 1.822 1.00 89.19 255 ASP A N 1
ATOM 2026 C CA . ASP A 1 255 ? 0.499 10.466 1.047 1.00 89.19 255 ASP A CA 1
ATOM 2027 C C . ASP A 1 255 ? 0.078 11.069 -0.293 1.00 89.19 255 ASP A C 1
ATOM 2029 O O . ASP A 1 255 ? 0.173 10.407 -1.328 1.00 89.19 255 ASP A O 1
ATOM 2033 N N . LYS A 1 256 ? -0.275 12.358 -0.298 1.00 92.75 256 LYS A N 1
ATOM 2034 C CA . LYS A 1 256 ? -0.507 13.124 -1.524 1.00 92.75 256 LYS A CA 1
ATOM 2035 C C . LYS A 1 256 ? 0.721 13.125 -2.437 1.00 92.75 256 LYS A C 1
ATOM 2037 O O . LYS A 1 256 ? 0.594 12.866 -3.632 1.00 92.75 256 LYS A O 1
ATOM 2042 N N . ASN A 1 257 ? 1.901 13.434 -1.894 1.00 92.69 257 ASN A N 1
ATOM 2043 C CA . ASN A 1 257 ? 3.144 13.479 -2.665 1.00 92.69 257 ASN A CA 1
ATOM 2044 C C . ASN A 1 257 ? 3.465 12.114 -3.283 1.00 92.69 257 ASN A C 1
ATOM 2046 O O . ASN A 1 257 ? 3.806 12.019 -4.462 1.00 92.69 257 ASN A O 1
ATOM 2050 N N . TYR A 1 258 ? 3.288 11.050 -2.504 1.00 91.06 258 TYR A N 1
ATOM 2051 C CA . TYR A 1 258 ? 3.480 9.695 -2.984 1.00 91.06 258 TYR A CA 1
ATOM 2052 C C . TYR A 1 258 ? 2.562 9.377 -4.169 1.00 91.06 258 TYR A C 1
ATOM 2054 O O . TYR A 1 258 ? 3.045 8.949 -5.216 1.00 91.06 258 TYR A O 1
ATOM 2062 N N . LEU A 1 259 ? 1.250 9.584 -4.014 1.00 92.50 259 LEU A N 1
ATOM 2063 C CA . LEU A 1 259 ? 0.256 9.177 -5.012 1.00 92.50 259 LEU A CA 1
ATOM 2064 C C . LEU A 1 259 ? 0.380 9.993 -6.304 1.00 92.50 259 LEU A C 1
ATOM 2066 O O . LEU A 1 259 ? 0.302 9.426 -7.391 1.00 92.50 259 LEU A O 1
ATOM 2070 N N . ASN A 1 260 ? 0.643 11.297 -6.190 1.00 89.81 260 ASN A N 1
ATOM 2071 C CA . ASN A 1 260 ? 0.635 12.205 -7.338 1.00 89.81 260 ASN A CA 1
ATOM 2072 C C . ASN A 1 260 ? 1.995 12.334 -8.038 1.00 89.81 260 ASN A C 1
ATOM 2074 O O . ASN A 1 260 ? 2.046 12.752 -9.195 1.00 89.81 260 ASN A O 1
ATOM 2078 N N . HIS A 1 261 ? 3.104 12.029 -7.355 1.00 90.12 261 HIS A N 1
ATOM 2079 C CA . HIS A 1 261 ? 4.447 12.274 -7.893 1.00 90.12 261 HIS A CA 1
ATOM 2080 C C . HIS A 1 261 ? 5.334 11.034 -7.880 1.00 90.12 261 HIS A C 1
ATOM 2082 O O . HIS A 1 261 ? 5.897 10.684 -8.917 1.00 90.12 261 HIS A O 1
ATOM 2088 N N . LEU A 1 262 ? 5.456 10.342 -6.745 1.00 92.62 262 LEU A N 1
ATOM 2089 C CA . LEU A 1 262 ? 6.395 9.222 -6.646 1.00 92.62 262 LEU A CA 1
ATOM 2090 C C . LEU A 1 262 ? 5.881 7.959 -7.345 1.00 92.62 262 LEU A C 1
ATOM 2092 O O . LEU A 1 262 ? 6.624 7.331 -8.100 1.00 92.62 262 LEU A O 1
ATOM 2096 N N . CYS A 1 263 ? 4.622 7.588 -7.118 1.00 94.81 263 CYS A N 1
ATOM 2097 C CA . CYS A 1 263 ? 4.034 6.390 -7.710 1.00 94.81 263 CYS A CA 1
ATOM 2098 C C . CYS A 1 263 ? 4.125 6.393 -9.248 1.00 94.81 263 CYS A C 1
ATOM 2100 O O . CYS A 1 263 ? 4.626 5.412 -9.800 1.00 94.81 263 CYS A O 1
ATOM 2102 N N . PRO A 1 264 ? 3.780 7.486 -9.958 1.00 95.88 264 PRO A N 1
ATOM 2103 C CA . PRO A 1 264 ? 3.880 7.530 -11.418 1.00 95.88 264 PRO A CA 1
ATOM 2104 C C . PRO A 1 264 ? 5.315 7.400 -11.925 1.00 95.88 264 PRO A C 1
ATOM 2106 O O . PRO A 1 264 ? 5.558 6.768 -12.952 1.00 95.88 264 PRO A O 1
ATOM 2109 N N . VAL A 1 265 ? 6.285 7.974 -11.204 1.00 95.94 265 VAL A N 1
ATOM 2110 C CA . VAL A 1 265 ? 7.713 7.839 -11.532 1.00 95.94 265 VAL A CA 1
ATOM 2111 C C . VAL A 1 265 ? 8.155 6.381 -11.403 1.00 95.94 265 VAL A C 1
ATOM 2113 O O . VAL A 1 265 ? 8.833 5.866 -12.295 1.00 95.94 265 VAL A O 1
ATOM 2116 N N . LEU A 1 266 ? 7.751 5.701 -10.326 1.00 95.31 266 LEU A N 1
ATOM 2117 C CA . LEU A 1 266 ? 8.040 4.281 -10.125 1.00 95.31 266 LEU A CA 1
ATOM 2118 C C . LEU A 1 266 ? 7.371 3.414 -11.195 1.00 95.31 266 LEU A C 1
ATOM 2120 O O . LEU A 1 266 ? 8.042 2.569 -11.783 1.00 95.31 266 LEU A O 1
ATOM 2124 N N . LEU A 1 267 ? 6.091 3.652 -11.486 1.00 96.31 267 LEU A N 1
ATOM 2125 C CA . LEU A 1 267 ? 5.333 2.912 -12.492 1.00 96.31 267 LEU A CA 1
ATOM 2126 C C . LEU A 1 267 ? 5.990 3.017 -13.874 1.00 96.31 267 LEU A C 1
ATOM 2128 O O . LEU A 1 267 ? 6.342 1.995 -14.460 1.00 96.31 267 LEU A O 1
ATOM 2132 N N . LYS A 1 268 ? 6.275 4.237 -14.350 1.00 95.06 268 LYS A N 1
ATOM 2133 C CA . LYS A 1 268 ? 6.963 4.472 -15.635 1.00 95.06 268 LYS A CA 1
ATOM 2134 C C . LYS A 1 268 ? 8.321 3.771 -15.698 1.00 95.06 268 LYS A C 1
ATOM 2136 O O . LYS A 1 268 ? 8.695 3.192 -16.719 1.00 95.06 268 LYS A O 1
ATOM 2141 N N . ASN A 1 269 ? 9.067 3.791 -14.595 1.00 93.94 269 ASN A N 1
ATOM 2142 C CA . ASN A 1 269 ? 10.353 3.111 -14.503 1.00 93.94 269 ASN A CA 1
ATOM 2143 C C . ASN A 1 269 ? 10.210 1.580 -14.582 1.00 93.94 269 ASN A C 1
ATOM 2145 O O . ASN A 1 269 ? 10.976 0.921 -15.289 1.00 93.94 269 ASN A O 1
ATOM 2149 N N . TYR A 1 270 ? 9.232 1.007 -13.881 1.00 94.31 270 TYR A N 1
ATOM 2150 C CA . TYR A 1 270 ? 8.986 -0.433 -13.875 1.00 94.31 270 TYR A CA 1
ATOM 2151 C C . TYR A 1 270 ? 8.462 -0.939 -15.213 1.00 94.31 270 TYR A C 1
ATOM 2153 O O . TYR A 1 270 ? 8.968 -1.949 -15.697 1.00 94.31 270 TYR A O 1
ATOM 2161 N N . VAL A 1 271 ? 7.547 -0.210 -15.854 1.00 94.31 271 VAL A N 1
ATOM 2162 C CA . VAL A 1 271 ? 7.083 -0.506 -17.217 1.00 94.31 271 VAL A CA 1
ATOM 2163 C C . VAL A 1 271 ? 8.261 -0.487 -18.189 1.00 94.31 271 VAL A C 1
ATOM 2165 O O . VAL A 1 271 ? 8.459 -1.445 -18.930 1.00 94.31 271 VAL A O 1
ATOM 2168 N N . SER A 1 272 ? 9.119 0.536 -18.129 1.00 93.44 272 SER A N 1
ATOM 2169 C CA . SER A 1 272 ? 10.308 0.631 -18.987 1.00 93.44 272 SER A CA 1
ATOM 2170 C C . SER A 1 272 ? 11.272 -0.551 -18.799 1.00 93.44 272 SER A C 1
ATOM 2172 O O . SER A 1 272 ? 11.688 -1.183 -19.772 1.00 93.44 272 SER A O 1
ATOM 2174 N N . ASN A 1 273 ? 11.580 -0.920 -17.551 1.00 92.19 273 ASN A N 1
ATOM 2175 C CA . ASN A 1 273 ? 12.470 -2.047 -17.246 1.00 92.19 273 ASN A CA 1
ATOM 2176 C C . ASN A 1 273 ? 11.846 -3.423 -17.533 1.00 92.19 273 ASN A C 1
ATOM 2178 O O . ASN A 1 273 ? 12.560 -4.373 -17.865 1.00 92.19 273 ASN A O 1
ATOM 2182 N N . GLY A 1 274 ? 10.531 -3.545 -17.362 1.00 91.38 2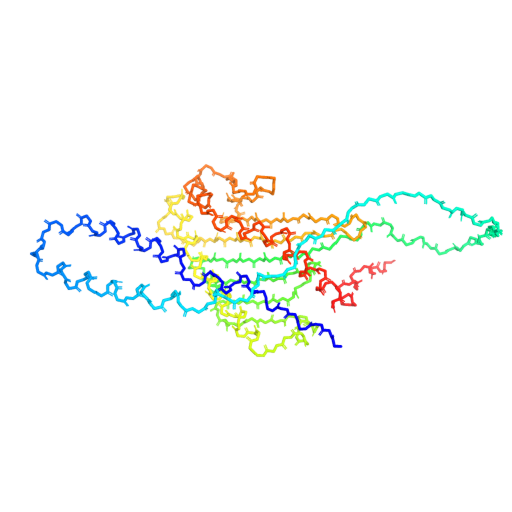74 GLY A N 1
ATOM 2183 C CA . GLY A 1 274 ? 9.774 -4.788 -17.457 1.00 91.38 274 GLY A CA 1
ATOM 2184 C C . GLY A 1 274 ? 9.082 -5.016 -18.796 1.00 91.38 274 GLY A C 1
ATOM 2185 O O . GLY A 1 274 ? 8.494 -6.084 -18.969 1.00 91.38 274 GLY A O 1
ATOM 2186 N N . ARG A 1 275 ? 9.171 -4.071 -19.743 1.00 89.19 275 ARG A N 1
ATOM 2187 C CA . ARG A 1 275 ? 8.365 -4.014 -20.976 1.00 89.19 275 ARG A CA 1
ATOM 2188 C C . ARG A 1 275 ? 8.268 -5.350 -21.713 1.00 89.19 275 ARG A C 1
ATOM 2190 O O . ARG A 1 275 ? 7.177 -5.795 -22.046 1.00 89.19 275 ARG A O 1
ATOM 2197 N N . SER A 1 276 ? 9.398 -6.032 -21.907 1.00 85.56 276 SER A N 1
ATOM 2198 C CA . SER A 1 276 ? 9.450 -7.317 -22.622 1.00 85.56 276 SER A CA 1
ATOM 2199 C C . SER A 1 276 ? 8.780 -8.480 -21.880 1.00 85.56 276 SER A C 1
ATOM 2201 O O . SER A 1 276 ? 8.319 -9.425 -22.516 1.00 85.56 276 SER A O 1
ATOM 2203 N N . SER A 1 277 ? 8.734 -8.433 -20.546 1.00 83.06 277 SER A N 1
ATOM 2204 C CA . SER A 1 277 ? 8.071 -9.443 -19.712 1.00 83.06 277 SER A CA 1
ATOM 2205 C C . SER A 1 277 ? 6.599 -9.135 -19.438 1.00 83.06 277 SER A C 1
ATOM 2207 O O . SER A 1 277 ? 5.819 -10.075 -19.325 1.00 83.06 277 SER A O 1
ATOM 2209 N N . LEU A 1 278 ? 6.231 -7.853 -19.347 1.00 81.81 278 LEU A N 1
ATOM 2210 C CA . LEU A 1 278 ? 4.882 -7.394 -18.998 1.00 81.81 278 LEU A CA 1
ATOM 2211 C C . LEU A 1 278 ? 3.924 -7.463 -20.200 1.00 81.81 278 LEU A C 1
ATOM 2213 O O . LEU A 1 278 ? 2.815 -7.967 -20.076 1.00 81.81 278 LEU A O 1
ATOM 2217 N N . LEU A 1 279 ? 4.380 -7.066 -21.395 1.00 70.88 279 LEU A N 1
ATOM 2218 C CA . LEU A 1 279 ? 3.541 -7.006 -22.604 1.00 70.88 279 LEU A CA 1
ATOM 2219 C C . LEU A 1 279 ? 3.308 -8.365 -23.289 1.00 70.88 279 LEU A C 1
ATOM 2221 O O . LEU A 1 279 ? 2.681 -8.440 -24.344 1.00 70.88 279 LEU A O 1
ATOM 2225 N N . ARG A 1 280 ? 3.804 -9.470 -22.720 1.00 60.19 280 ARG A N 1
ATOM 2226 C CA . ARG A 1 280 ? 3.667 -10.805 -23.330 1.00 60.19 280 ARG A CA 1
ATOM 2227 C C . ARG A 1 280 ? 2.264 -11.409 -23.158 1.00 60.19 280 ARG A C 1
ATOM 2229 O O . ARG A 1 280 ? 1.984 -12.454 -23.736 1.00 60.19 280 ARG A O 1
ATOM 2236 N N . THR A 1 281 ? 1.388 -10.772 -22.386 1.00 52.25 281 THR A N 1
ATOM 2237 C CA . THR A 1 281 ? 0.071 -11.312 -22.008 1.00 52.25 281 THR A CA 1
ATOM 2238 C C . THR A 1 281 ? -1.034 -11.046 -23.047 1.00 52.25 281 THR A C 1
ATOM 2240 O O . THR A 1 281 ? -2.145 -11.531 -22.879 1.00 52.25 281 THR A O 1
ATOM 2243 N N . GLY A 1 282 ? -0.741 -10.333 -24.144 1.00 45.06 282 GLY A N 1
ATOM 2244 C CA . GLY A 1 282 ? -1.737 -9.917 -25.146 1.00 45.06 282 GLY A CA 1
ATOM 2245 C C . GLY A 1 282 ? -1.929 -10.822 -26.372 1.00 45.06 282 GLY A C 1
ATOM 2246 O O . GLY A 1 282 ? -2.755 -10.505 -27.218 1.00 45.06 282 GLY A O 1
ATOM 2247 N N . ILE A 1 283 ? -1.203 -11.938 -26.514 1.00 43.19 283 ILE A N 1
ATOM 2248 C CA . ILE A 1 283 ? -1.379 -12.841 -27.668 1.00 43.19 283 ILE A CA 1
ATOM 2249 C C . ILE A 1 283 ? -1.998 -14.158 -27.196 1.00 43.19 283 ILE A C 1
ATOM 2251 O O . ILE A 1 283 ? -1.320 -15.177 -27.068 1.00 43.19 283 ILE A O 1
ATOM 2255 N N . VAL A 1 284 ? -3.309 -14.145 -26.946 1.00 36.00 284 VAL A N 1
ATOM 2256 C CA . VAL A 1 284 ? -4.115 -15.368 -27.037 1.00 36.00 284 VAL A CA 1
ATOM 2257 C C . VAL A 1 284 ? -4.480 -15.520 -28.510 1.00 36.00 284 VAL A C 1
ATOM 2259 O O . VAL A 1 284 ? -5.426 -14.912 -28.997 1.00 36.00 284 VAL A O 1
ATOM 2262 N N . THR A 1 285 ? -3.677 -16.286 -29.243 1.00 35.72 285 THR A N 1
ATOM 2263 C CA . THR A 1 285 ? -4.080 -16.791 -30.560 1.00 35.72 285 THR A CA 1
ATOM 2264 C C . THR A 1 285 ? -5.027 -17.961 -30.321 1.00 35.72 285 THR A C 1
ATOM 2266 O O . THR A 1 285 ? -4.593 -19.047 -29.938 1.00 35.72 285 THR A O 1
ATOM 2269 N N . SER A 1 286 ? -6.329 -17.705 -30.455 1.00 36.66 286 SER A N 1
ATOM 2270 C CA . SER A 1 286 ? -7.358 -18.738 -30.620 1.00 36.66 286 SER A CA 1
ATOM 2271 C C . SER A 1 286 ? -7.522 -19.092 -32.087 1.00 36.66 286 SER A C 1
ATOM 2273 O O . SER A 1 286 ? -7.607 -18.130 -32.884 1.00 36.66 286 SER A O 1
#

Organism: NCBI:txid28760

Radius of gyration: 26.44 Å; chains: 1; bounding box: 46×61×99 Å

Foldseek 3Di:
DPPQDPLPCLLVPPPDPPVVVVVVVVVVVVVVVPPDDDPPVVVVVVVVVVVVPPPPPDDDDPDDPDDDDDDDDDDDDDDDDDDDDDDDDDDDPDDPDPPDFDKKKKKKKKKAKDPDPPAFRIKIWIDILNHTQWIDGPVVLWIGGPDPLSVVSDDPVSRVVVSVSRVVVSVVQVVVQVLLCVLVVHDDDMKMKMKMWIWMATPPVRDIDTWIFIDIRNHGAWTADLVVLAIDGPDPSCPVVRVVRRVPPVNSVSSNCCRPPVRVVVNVVCCVSCVVPSPPPPDPPD

Secondary structure (DSSP, 8-state):
-PPP----GGGTTSSSSHHHHHHHHHHHHHHTT-TTS-TTHHHHHHHHHHHHHSTTSSS--SS----------------PPP----PPPP---SPPP-----EEEEEEEEEEEES-TTS-SEEEEEEETTEEEEEEETTT-S-EE-SHHHHHT--HHHHHHHHHHHHHHHHHHHHHHHHHHHHTT--SS-EEEEEEEEEEEETTT--EEEEEEEEETTEEEEEEETTTTEEEESSGGGHHHHHHHHH-HHHHHHHHHIIIIIHHHHHHHHHHHHHHHHGGGG----